Protein 2FZ4 (pdb70)

Nearest PDB structures (foldseek):
  2fz4-assembly1_A  TM=1.005E+00  e=3.114E-47  Archaeoglobus fulgidus DSM 4304
  2fwr-assembly2_B  TM=9.735E-01  e=5.181E-38  Archaeoglobus fulgidus
  2fwr-assembly1_A  TM=9.650E-01  e=1.600E-37  Archaeoglobus fulgidus
  2fwr-assembly4_D  TM=9.557E-01  e=4.709E-36  Archaeoglobus fulgidus
  2fwr-assembly3_C  TM=9.652E-01  e=6.536E-35  Archaeoglobus fulgidus

GO terms:
  GO:0016887 ATP hydrolysis activity (F, EXP)
  GO:0043138 3'-5' DNA helicase activity (F, EXP)

Secondary structure (DSSP, 8-state):
-EEEEEETTEEEEES-S--TT-EEETTTTEEEEEGGGHHHHHHHHHHTT--EEEES--PPP-PPP-------HHHHHHHHHHTTTSEEEEEESSSTTHHHHHHHHHHHS-S-EEEEESSHHHHHHHHHHHGGG-GGGEEEESSS-B---SEEEEEHHHHHHTHHHHTTT-SEEEEE-SS---TTTHHHHHHT---SEEEEEEES--

CATH classification: 3.40.1170.30 (+1 more: 3.40.50.300)

Sequence (206 aa):
IAEIYYERGTIVVKGDAHVPHAKFDSRSGTYRALAFRYRDIIEYFESNGIEFVDNAADPIPTPYFDAEISLRDYQEKALERWLVDKRGCIVLPTGSGKTHVAMAAINELSTPTLIVVPTLALAEQWKERLGIFGEEYVGEFSGRIKELKPLTVSTYDSAYVNAEKLGNRFMLLIFDEVHHLPAESYVQIAQMSIAPFRLGLTATFE

Foldseek 3Di:
DWEWADFPQKIWIDDDPPFPQWDQDPVVRTTMHGQQCLVVRVCVCVVVVHDYYYNHADAADFDQADFDLDADVVLVVVLVVCVVQLADEDEAAAQVSQLRSVLVNCNVPRTQEEEEAADVVVQVVSLVSNCRRPNVQEEEPEPVDHDGGSHYYYYLVRLLVVLRVQQRHTQAYEYEQEVHDDCCSVVNSSRSHNRSGYYYTYHPYD

Organism: Archaeoglobus fulgidus (strain ATCC 49558 / DSM 4304 / JCM 9628 / NBRC 100126 / VC-16) (NCBI:txid224325)

Radius of gyration: 17.25 Å; Cα contacts (8 Å, |Δi|>4): 419; chains: 1; bounding box: 33×46×43 Å

Solvent-accessible surface area: 10054 Å² total; per-residue (Å²): 158,7,47,0,66,30,56,196,0,21,0,0,1,89,51,30,41,150,7,49,109,16,151,110,24,101,178,49,45,15,52,33,5,70,0,46,56,12,41,60,0,25,86,41,0,113,87,85,66,49,128,53,67,56,78,0,22,72,63,10,117,34,38,183,10,122,39,132,71,68,31,139,110,77,5,46,122,10,8,107,166,15,43,105,87,58,76,33,77,10,99,4,57,34,14,76,3,14,19,56,0,0,23,2,0,0,13,100,31,32,22,8,0,5,0,0,0,17,80,60,66,41,1,76,109,10,50,152,88,0,35,77,22,20,149,121,66,12,0,1,1,4,72,126,80,102,51,54,59,11,0,0,0,0,13,9,113,7,0,121,101,22,17,100,91,6,4,22,56,2,40,0,0,0,5,2,6,37,151,113,39,73,70,120,28,78,54,60,8,13,56,55,8,0,0,9,38,26,0,6,0,18,17,88,152,170

InterPro domains:
  IPR001650 Helicase, C-terminal domain-like [PF00271] (316-417)
  IPR001650 Helicase, C-terminal domain-like [PS51194] (316-452)
  IPR001650 Helicase, C-terminal domain-like [SM00490] (340-419)
  IPR006935 Helicase/UvrB, N-terminal [PF04851] (72-210)
  IPR014001 Helicase superfamily 1/2, ATP-binding domain [PS51192] (82-226)
  IPR014001 Helicase superfamily 1/2, ATP-binding domain [SM00487] (70-233)
  IPR027417 P-loop containing nucleoside triphosphate hydrolase [G3DSA:3.40.50.300] (61-237)
  IPR027417 P-loop containing nucleoside triphosphate hydrolase [G3DSA:3.40.50.300] (238-436)
  IPR027417 P-loop containing nucleoside triphosphate hydrolase [SSF52540] (90-421)
  IPR032438 ERCC3/RAD25/XPB helicase, C-terminal domain [cd18789] (295-431)
  IPR040699 DNA 3'-5' translocase XPB, damage recognition domain [PF18458] (8-59)
  IPR050615 ATP-dependent DNA Helicase [PTHR11274] (71-446)

Structure (mmCIF, N/CA/C/O backbone):
data_2FZ4
#
_entry.id   2FZ4
#
_cell.length_a   117.6
_cell.length_b   117.6
_cell.length_c   117.6
_cell.angle_alpha   90
_cell.angle_beta   90
_cell.angle_gamma   90
#
_symmetry.space_group_name_H-M   'I 2 3'
#
loop_
_entity.id
_entity.type
_entity.pdbx_description
1 polymer 'DNA repair protein RAD25'
2 water water
#
loop_
_atom_site.group_PDB
_atom_site.id
_atom_site.type_symbol
_atom_site.label_atom_id
_atom_site.label_alt_id
_atom_site.label_comp_id
_atom_site.label_asym_id
_atom_site.label_entity_id
_atom_site.label_seq_id
_atom_site.pdbx_PDB_ins_code
_atom_site.Cartn_x
_atom_site.Cartn_y
_atom_site.Cartn_z
_atom_site.occupancy
_atom_site.B_iso_or_equiv
_atom_site.auth_seq_id
_atom_site.auth_comp_id
_atom_site.auth_asym_id
_atom_site.auth_atom_id
_atom_site.pdbx_PDB_model_num
ATOM 1 N N . ILE A 1 24 ? 95.083 110.807 11.510 1.00 89.59 24 ILE A N 1
ATOM 2 C CA . ILE A 1 24 ? 95.573 109.779 10.537 1.00 89.23 24 ILE A CA 1
ATOM 3 C C . ILE A 1 24 ? 94.569 108.621 10.351 1.00 88.88 24 ILE A C 1
ATOM 4 O O . ILE A 1 24 ? 93.952 108.149 11.317 1.00 89.11 24 ILE A O 1
ATOM 9 N N . ALA A 1 25 ? 94.418 108.173 9.102 1.00 87.42 25 ALA A N 1
ATOM 10 C CA . ALA A 1 25 ? 93.493 107.093 8.746 1.00 85.74 25 ALA A CA 1
ATOM 11 C C . ALA A 1 25 ? 93.966 105.692 9.152 1.00 84.22 25 ALA A C 1
ATOM 12 O O . ALA A 1 25 ? 95.095 105.304 8.866 1.00 83.88 25 ALA A O 1
ATOM 14 N N . GLU A 1 26 ? 93.098 104.932 9.816 1.00 82.41 26 GLU A N 1
ATOM 15 C CA . GLU A 1 26 ? 93.451 103.568 10.230 1.00 80.25 26 GLU A CA 1
ATOM 16 C C . GLU A 1 26 ? 92.253 102.617 10.192 1.00 76.06 26 GLU A C 1
ATOM 17 O O . GLU A 1 26 ? 91.116 103.010 10.450 1.00 75.50 26 GLU A O 1
ATOM 23 N N . ILE A 1 27 ? 92.510 101.358 9.880 1.00 71.10 27 ILE A N 1
ATOM 24 C CA . ILE A 1 27 ? 91.436 100.390 9.855 1.00 67.75 27 ILE A CA 1
ATOM 25 C C . ILE A 1 27 ? 91.892 99.142 10.579 1.00 65.72 27 ILE A C 1
ATOM 26 O O . ILE A 1 27 ? 93.082 98.871 10.672 1.00 65.09 27 ILE A O 1
ATOM 31 N N . TYR A 1 28 ? 90.948 98.410 11.140 1.00 62.97 28 TYR A N 1
ATOM 32 C CA . TYR A 1 28 ? 91.291 97.159 11.764 1.00 62.56 28 TYR A CA 1
ATOM 33 C C . TYR A 1 28 ? 90.100 96.216 11.655 1.00 59.74 28 TYR A C 1
ATOM 34 O O . TYR A 1 28 ? 89.009 96.628 11.285 1.00 56.77 28 TYR A O 1
ATOM 43 N N . TYR A 1 29 ? 90.326 94.945 11.954 1.00 59.33 29 TYR A N 1
ATOM 44 C CA . TYR A 1 29 ? 89.302 93.916 11.814 1.00 59.97 29 TYR A CA 1
ATOM 45 C C . TYR A 1 29 ? 88.739 93.317 13.101 1.00 61.07 29 TYR A C 1
ATOM 46 O O . TYR A 1 29 ? 89.437 93.218 14.109 1.00 60.32 29 TYR A O 1
ATOM 55 N N . GLU A 1 30 ? 87.471 92.916 13.049 1.00 61.42 30 GLU A N 1
ATOM 56 C CA . GLU A 1 30 ? 86.826 92.279 14.182 1.00 64.48 30 GLU A CA 1
ATOM 57 C C . GLU A 1 30 ? 85.418 91.778 13.887 1.00 66.24 30 GLU A C 1
ATOM 58 O O . GLU A 1 30 ? 84.630 92.452 13.233 1.00 66.02 30 GLU A O 1
ATOM 64 N N . ARG A 1 31 ? 85.113 90.582 14.375 1.00 68.11 31 ARG A N 1
ATOM 65 C CA . ARG A 1 31 ? 83.799 89.992 14.198 1.00 69.86 31 ARG A CA 1
ATOM 66 C C . ARG A 1 31 ? 83.390 90.029 12.736 1.00 68.48 31 ARG A C 1
ATOM 67 O O . ARG A 1 31 ? 82.212 90.167 12.410 1.00 68.58 31 ARG A O 1
ATOM 75 N N . GLY A 1 32 ? 84.370 89.908 11.852 1.00 66.47 32 GLY A N 1
ATOM 76 C CA . GLY A 1 32 ? 84.064 89.914 10.435 1.00 63.14 32 GLY A CA 1
ATOM 77 C C . GLY A 1 32 ? 83.718 91.284 9.890 1.00 61.73 32 GLY A C 1
ATOM 78 O O . GLY A 1 32 ? 83.068 91.398 8.852 1.00 61.29 32 GLY A O 1
ATOM 79 N N . THR A 1 33 ? 84.140 92.335 10.582 1.00 59.72 33 THR A N 1
ATOM 80 C CA . THR A 1 33 ? 83.862 93.685 10.11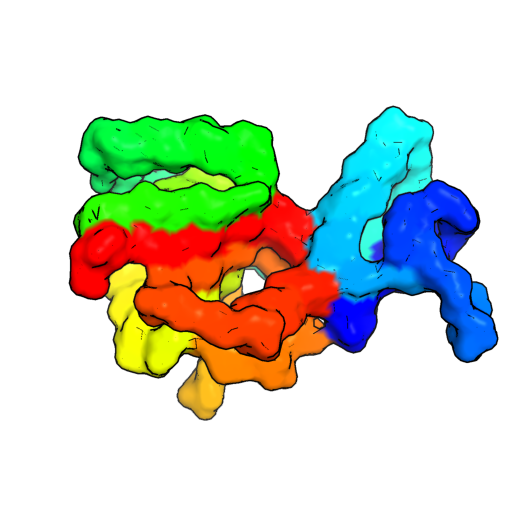2 1.00 57.51 33 THR A CA 1
ATOM 81 C C . THR A 1 33 ? 85.119 94.525 10.201 1.00 55.45 33 THR A C 1
ATOM 82 O O . THR A 1 33 ? 86.028 94.227 10.968 1.00 56.53 33 THR A O 1
ATOM 86 N N . ILE A 1 34 ? 85.153 95.574 9.394 1.00 56.53 34 ILE A N 1
ATOM 87 C CA . ILE A 1 34 ? 86.274 96.501 9.342 1.00 57.32 34 ILE A CA 1
ATOM 88 C C . ILE A 1 34 ? 85.896 97.763 10.092 1.00 57.61 34 ILE A C 1
ATOM 89 O O . ILE A 1 34 ? 84.844 98.341 9.843 1.00 58.54 34 ILE A O 1
ATOM 94 N N . VAL A 1 35 ? 86.734 98.193 11.022 1.00 59.59 35 VAL A N 1
ATOM 95 C CA . VAL A 1 35 ? 86.440 99.435 11.726 1.00 60.26 35 VAL A CA 1
ATOM 96 C C . VAL A 1 35 ? 87.351 100.496 11.137 1.00 62.02 35 VAL A C 1
ATOM 97 O O . VAL A 1 35 ? 88.561 100.288 10.993 1.00 62.36 35 VAL A O 1
ATOM 101 N N . VAL A 1 36 ? 86.763 101.623 10.767 1.00 64.33 36 VAL A N 1
ATOM 102 C CA . VAL A 1 36 ? 87.540 102.700 10.199 1.00 69.16 36 VAL A CA 1
ATOM 103 C C . VAL A 1 36 ? 87.505 103.951 11.082 1.00 72.29 36 VAL A C 1
ATOM 104 O O . VAL A 1 36 ? 86.442 104.448 11.474 1.00 72.99 36 VAL A O 1
ATOM 108 N N . LYS A 1 37 ? 88.704 104.409 11.434 1.00 76.46 37 LYS A N 1
ATOM 109 C CA . LYS A 1 37 ? 88.911 105.598 12.255 1.00 79.77 37 LYS A CA 1
ATOM 110 C C . LYS A 1 37 ? 89.611 106.630 11.371 1.00 81.62 37 LYS A C 1
ATOM 111 O O . LYS A 1 37 ? 90.533 106.292 10.626 1.00 82.18 37 LYS A O 1
ATOM 117 N N . GLY A 1 38 ? 89.179 107.885 11.459 1.00 83.82 38 GLY A N 1
ATOM 118 C CA . GLY A 1 38 ? 89.754 108.923 10.621 1.00 85.18 38 GLY A CA 1
ATOM 119 C C . GLY A 1 38 ? 88.723 109.210 9.547 1.00 87.00 38 GLY A C 1
ATOM 120 O O . GLY A 1 38 ? 87.551 109.429 9.879 1.00 88.90 38 GLY A O 1
ATOM 121 N N . ASP A 1 39 ? 89.132 109.188 8.276 1.00 87.75 39 ASP A N 1
ATOM 122 C CA . ASP A 1 39 ? 88.217 109.448 7.154 1.00 88.09 39 ASP A CA 1
ATOM 123 C C . ASP A 1 39 ? 86.776 109.080 7.506 1.00 88.27 39 ASP A C 1
ATOM 124 O O . ASP A 1 39 ? 86.479 107.931 7.848 1.00 88.43 39 ASP A O 1
ATOM 129 N N . ALA A 1 40 ? 85.885 110.064 7.432 1.00 87.61 40 ALA A N 1
ATOM 130 C CA . ALA A 1 40 ? 84.484 109.839 7.754 1.00 87.18 40 ALA A CA 1
ATOM 131 C C . ALA A 1 40 ? 83.620 109.684 6.501 1.00 86.48 40 ALA A C 1
ATOM 132 O O . ALA A 1 40 ? 82.392 109.647 6.586 1.00 86.14 40 ALA A O 1
ATOM 134 N N . HIS A 1 41 ? 84.263 109.591 5.341 1.00 85.81 41 HIS A N 1
ATOM 135 C CA . HIS A 1 41 ? 83.543 109.430 4.081 1.00 85.50 41 HIS A CA 1
ATOM 136 C C . HIS A 1 41 ? 84.029 108.231 3.304 1.00 83.31 41 HIS A C 1
ATOM 137 O O . HIS A 1 41 ? 84.143 108.278 2.078 1.00 82.42 41 HIS A O 1
ATOM 144 N N . VAL A 1 42 ? 84.320 107.158 4.026 1.00 81.31 42 VAL A N 1
ATOM 145 C CA . VAL A 1 42 ? 84.790 105.937 3.406 1.00 79.12 42 VAL A CA 1
ATOM 146 C C . VAL A 1 42 ? 83.563 105.163 2.913 1.00 76.93 42 VAL A C 1
ATOM 147 O O . VAL A 1 42 ? 82.574 105.022 3.633 1.00 76.21 42 VAL A O 1
ATOM 151 N N . PRO A 1 43 ? 83.610 104.680 1.659 1.00 75.39 43 PRO A N 1
ATOM 152 C CA . PRO A 1 43 ? 82.581 103.917 0.937 1.00 73.92 43 PRO A CA 1
ATOM 153 C C . PRO A 1 43 ? 82.121 102.644 1.602 1.00 72.28 43 PRO A C 1
ATOM 154 O O . PRO A 1 43 ? 82.936 101.841 2.024 1.00 72.75 43 PRO A O 1
ATOM 158 N N . HIS A 1 44 ? 80.808 102.461 1.670 1.00 71.58 44 HIS A N 1
ATOM 159 C CA . HIS A 1 44 ? 80.200 101.266 2.256 1.00 71.59 44 HIS A CA 1
ATOM 160 C C . HIS A 1 44 ? 80.443 101.126 3.747 1.00 70.32 44 HIS A C 1
ATOM 161 O O . HIS A 1 44 ? 80.154 100.087 4.339 1.00 69.75 44 HIS A O 1
ATOM 168 N N . ALA A 1 45 ? 80.994 102.172 4.345 1.00 70.24 45 ALA A N 1
ATOM 169 C CA . ALA A 1 45 ? 81.265 102.182 5.773 1.00 68.50 45 ALA A CA 1
ATOM 170 C C . ALA A 1 45 ? 80.168 103.034 6.358 1.00 66.87 45 ALA A C 1
ATOM 171 O O . ALA A 1 45 ? 79.965 104.160 5.909 1.00 67.70 45 ALA A O 1
ATOM 173 N N . LYS A 1 46 ? 79.456 102.494 7.342 1.00 65.32 46 LYS A N 1
ATOM 174 C CA . LYS A 1 46 ? 78.363 103.215 7.985 1.00 65.13 46 LYS A CA 1
ATOM 175 C C . LYS A 1 46 ? 78.699 103.559 9.429 1.00 63.15 46 LYS A C 1
ATOM 176 O O . LYS A 1 46 ? 79.487 102.873 10.066 1.00 65.26 46 LYS A O 1
ATOM 182 N N . PHE A 1 47 ? 78.097 104.618 9.951 1.00 60.77 47 PHE A N 1
ATOM 183 C CA . PHE A 1 47 ? 78.382 105.004 11.319 1.00 58.38 47 PHE A CA 1
ATOM 184 C C . PHE A 1 47 ? 77.659 104.111 12.311 1.00 58.51 47 PHE A C 1
ATOM 185 O O . PHE A 1 47 ? 76.462 103.877 12.201 1.00 57.49 47 PHE A O 1
ATOM 193 N N . ASP A 1 48 ? 78.420 103.614 13.280 1.00 59.37 48 ASP A N 1
ATOM 194 C CA . ASP A 1 48 ? 77.914 102.742 14.324 1.00 60.04 48 ASP A CA 1
ATOM 195 C C . ASP A 1 48 ? 77.870 103.516 15.629 1.00 60.92 48 ASP A C 1
ATOM 196 O O . ASP A 1 48 ? 78.906 103.740 16.269 1.00 58.93 48 ASP A O 1
ATOM 201 N N . SER A 1 49 ? 76.663 103.911 16.023 1.00 62.77 49 SER A N 1
ATOM 202 C CA . SER A 1 49 ? 76.452 104.676 17.245 1.00 63.26 49 SER A CA 1
ATOM 203 C C . SER A 1 49 ? 76.824 103.935 18.521 1.00 62.98 49 SER A C 1
ATOM 204 O O . SER A 1 49 ? 77.075 104.558 19.543 1.00 65.06 49 SER A O 1
ATOM 207 N N . ARG A 1 50 ? 76.853 102.614 18.487 1.00 62.08 50 ARG A N 1
ATOM 208 C CA . ARG A 1 50 ? 77.220 101.890 19.692 1.00 63.54 50 ARG A CA 1
ATOM 209 C C . ARG A 1 50 ? 78.695 102.082 20.009 1.00 61.35 50 ARG A C 1
ATOM 210 O O . ARG A 1 50 ? 79.082 102.252 21.167 1.00 63.85 50 ARG A O 1
ATOM 218 N N . SER A 1 51 ? 79.520 102.048 18.975 1.00 58.12 51 SER A N 1
ATOM 219 C CA . SER A 1 51 ? 80.948 102.202 19.153 1.00 55.84 51 SER A CA 1
ATOM 220 C C . SER A 1 51 ? 81.420 103.629 18.866 1.00 54.36 51 SER A C 1
ATOM 221 O O . SER A 1 51 ? 82.488 104.046 19.322 1.00 53.97 51 SER A O 1
ATOM 224 N N . GLY A 1 52 ? 80.624 104.383 18.117 1.00 51.63 52 GLY A N 1
ATOM 225 C CA . GLY A 1 52 ? 81.024 105.734 17.793 1.00 47.57 52 GLY A CA 1
ATOM 226 C C . GLY A 1 52 ? 82.068 105.664 16.704 1.00 48.51 52 GLY A C 1
ATOM 227 O O . GLY A 1 52 ? 83.018 106.448 16.694 1.00 47.61 52 GLY A O 1
ATOM 228 N N . THR A 1 53 ? 81.884 104.722 15.778 1.00 48.37 53 THR A N 1
ATOM 229 C CA . THR A 1 53 ? 82.826 104.507 14.678 1.00 49.34 53 THR A CA 1
ATOM 230 C C . THR A 1 53 ? 82.134 104.087 13.397 1.00 50.14 53 THR A C 1
ATOM 231 O O . THR A 1 53 ? 80.987 103.671 13.413 1.00 49.66 53 THR A O 1
ATOM 235 N N . TYR A 1 54 ? 82.849 104.211 12.283 1.00 53.56 54 TYR A N 1
ATOM 236 C CA . TYR A 1 54 ? 82.323 103.763 11.007 1.00 56.45 54 TYR A CA 1
ATOM 237 C C . TYR A 1 54 ? 82.675 102.285 10.942 1.00 55.36 54 TYR A C 1
ATOM 238 O O . TYR A 1 54 ? 83.693 101.855 11.480 1.00 54.52 54 TYR A O 1
ATOM 247 N N . ARG A 1 55 ? 81.847 101.511 10.264 1.00 54.83 55 ARG A N 1
ATOM 248 C CA . ARG A 1 55 ? 82.073 100.088 10.195 1.00 55.81 55 ARG A CA 1
ATOM 249 C C . ARG A 1 55 ? 81.582 99.542 8.864 1.00 55.77 55 ARG A C 1
ATOM 250 O O . ARG A 1 55 ? 80.622 100.054 8.309 1.00 58.46 55 ARG A O 1
ATOM 258 N N . ALA A 1 56 ? 82.250 98.515 8.349 1.00 54.16 56 ALA A N 1
ATOM 259 C CA . ALA A 1 56 ? 81.862 97.880 7.090 1.00 51.68 56 ALA A CA 1
ATOM 260 C C . ALA A 1 56 ? 82.106 96.372 7.152 1.00 51.94 56 ALA A C 1
ATOM 261 O O . ALA A 1 56 ? 82.945 95.903 7.925 1.00 51.35 56 ALA A O 1
ATOM 263 N N . LEU A 1 57 ? 81.367 95.610 6.351 1.00 51.60 57 LEU A N 1
ATOM 264 C CA . LEU A 1 57 ? 81.561 94.168 6.322 1.00 51.20 57 LEU A CA 1
ATOM 265 C C . LEU A 1 57 ? 82.994 93.972 5.859 1.00 50.61 57 LEU A C 1
ATOM 266 O O . LEU A 1 57 ? 83.517 94.769 5.079 1.00 49.20 57 LEU A O 1
ATOM 271 N N . ALA A 1 58 ? 83.634 92.916 6.333 1.00 50.93 58 ALA A N 1
ATOM 272 C CA . ALA A 1 58 ? 85.022 92.667 5.973 1.00 50.34 58 ALA A CA 1
ATOM 273 C C . ALA A 1 58 ? 85.348 92.596 4.470 1.00 51.69 58 ALA A C 1
ATOM 274 O O . ALA A 1 58 ? 86.411 93.046 4.056 1.00 51.76 58 ALA A O 1
ATOM 276 N N . PHE A 1 59 ? 84.456 92.063 3.643 1.00 52.41 59 PHE A N 1
ATOM 277 C CA . PHE A 1 59 ? 84.773 91.950 2.216 1.00 54.55 59 PHE A CA 1
ATOM 278 C C . PHE A 1 59 ? 84.955 93.291 1.506 1.00 54.24 59 PHE A C 1
ATOM 279 O O . PHE A 1 59 ? 85.491 93.365 0.400 1.00 54.57 59 PHE A O 1
ATOM 287 N N . ARG A 1 60 ? 84.522 94.354 2.162 1.00 55.42 60 ARG A N 1
ATOM 288 C CA . ARG A 1 60 ? 84.634 95.695 1.617 1.00 54.75 60 ARG A CA 1
ATOM 289 C C . ARG A 1 60 ? 86.075 96.190 1.750 1.00 54.96 60 ARG A C 1
ATOM 290 O O . ARG A 1 60 ? 86.447 97.249 1.249 1.00 55.88 60 ARG A O 1
ATOM 298 N N . TYR A 1 61 ? 86.888 95.393 2.423 1.00 53.55 61 TYR A N 1
ATOM 299 C CA . TYR A 1 61 ? 88.276 95.720 2.647 1.00 53.98 61 TYR A CA 1
ATOM 300 C C . TYR A 1 61 ? 88.971 96.227 1.406 1.00 55.96 61 TYR A C 1
ATOM 301 O O . TYR A 1 61 ? 89.574 97.295 1.425 1.00 58.72 61 TYR A O 1
ATOM 310 N N . ARG A 1 62 ? 88.893 95.461 0.328 1.00 57.70 62 ARG A N 1
ATOM 311 C CA . ARG A 1 62 ? 89.550 95.845 -0.908 1.00 59.40 62 ARG A CA 1
ATOM 312 C C . ARG A 1 62 ? 89.105 97.215 -1.407 1.00 59.75 62 ARG A C 1
ATOM 313 O O . ARG A 1 62 ? 89.929 98.020 -1.814 1.00 59.45 62 ARG A O 1
ATOM 321 N N . ASP A 1 63 ? 87.809 97.491 -1.363 1.00 61.74 63 ASP A N 1
ATOM 322 C CA . ASP A 1 63 ? 87.308 98.785 -1.820 1.00 63.76 63 ASP A CA 1
ATOM 323 C C . ASP A 1 63 ? 87.828 99.931 -0.984 1.00 64.80 63 ASP A C 1
ATOM 324 O O . ASP A 1 63 ? 88.141 101.000 -1.507 1.00 64.64 63 ASP A O 1
ATOM 329 N N . ILE A 1 64 ? 87.896 99.710 0.323 1.00 65.28 64 ILE A N 1
ATOM 330 C CA . ILE A 1 64 ? 88.364 100.738 1.235 1.00 65.25 64 ILE A CA 1
ATOM 331 C C . ILE A 1 64 ? 89.828 101.034 0.988 1.00 65.75 64 ILE A C 1
ATOM 332 O O . ILE A 1 64 ? 90.260 102.173 1.065 1.00 65.93 64 ILE A O 1
ATOM 337 N N . ILE A 1 65 ? 90.593 99.998 0.690 1.00 67.67 65 ILE A N 1
ATOM 338 C CA . ILE A 1 65 ? 92.005 100.176 0.421 1.00 71.16 65 ILE A CA 1
ATOM 339 C C . ILE A 1 65 ? 92.180 100.994 -0.856 1.00 73.68 65 ILE A C 1
ATOM 340 O O . ILE A 1 65 ? 92.837 102.032 -0.848 1.00 75.13 65 ILE A O 1
ATOM 345 N N . GLU A 1 66 ? 91.585 100.520 -1.950 1.00 75.17 66 GLU A N 1
ATOM 346 C CA . GLU A 1 66 ? 91.679 101.194 -3.240 1.00 76.68 66 GLU A CA 1
ATOM 347 C C . GLU A 1 66 ? 91.150 102.613 -3.135 1.00 77.27 66 GLU A C 1
ATOM 348 O O . GLU A 1 66 ? 91.466 103.459 -3.964 1.00 78.09 66 GLU A O 1
ATOM 354 N N . TYR A 1 67 ? 90.345 102.872 -2.111 1.00 78.82 67 TYR A N 1
ATOM 355 C CA . TYR A 1 67 ? 89.799 104.204 -1.897 1.00 80.31 67 TYR A CA 1
ATOM 356 C C . TYR A 1 67 ? 90.851 105.082 -1.245 1.00 81.61 67 TYR A C 1
ATOM 357 O O . TYR A 1 67 ? 91.023 106.235 -1.614 1.00 82.62 67 TYR A O 1
ATOM 366 N N . PHE A 1 68 ? 91.557 104.540 -0.264 1.00 83.61 68 PHE A N 1
ATOM 367 C CA . PHE A 1 68 ? 92.588 105.316 0.400 1.00 85.89 68 PHE A CA 1
ATOM 368 C C . PHE A 1 68 ? 93.702 105.622 -0.582 1.00 87.82 68 PHE A C 1
ATOM 369 O O . PHE A 1 68 ? 93.987 106.780 -0.868 1.00 88.43 68 PHE A O 1
ATOM 377 N N . GLU A 1 69 ? 94.322 104.568 -1.096 1.00 89.44 69 GLU A N 1
ATOM 378 C CA . GLU A 1 69 ? 95.412 104.693 -2.050 1.00 90.86 69 GLU A CA 1
ATOM 379 C C . GLU A 1 69 ? 95.079 105.603 -3.224 1.00 92.09 69 GLU A C 1
ATOM 380 O O . GLU A 1 69 ? 95.861 106.493 -3.561 1.00 93.32 69 GLU A O 1
ATOM 386 N N . SER A 1 70 ? 93.926 105.374 -3.851 1.00 92.66 70 SER A N 1
ATOM 387 C CA . SER A 1 70 ? 93.516 106.173 -5.005 1.00 93.04 70 SER A CA 1
ATOM 388 C C . SER A 1 70 ? 93.487 107.665 -4.698 1.00 93.15 70 SER A C 1
ATOM 389 O O . SER A 1 70 ? 93.903 108.476 -5.525 1.00 94.28 70 SER A O 1
ATOM 392 N N . ASN A 1 71 ? 92.995 108.032 -3.517 1.00 92.85 71 ASN A N 1
ATOM 393 C CA . ASN A 1 71 ? 92.928 109.441 -3.135 1.00 92.74 71 ASN A CA 1
ATOM 394 C C . ASN A 1 71 ? 94.172 109.899 -2.379 1.00 92.75 71 ASN A C 1
ATOM 395 O O . ASN A 1 71 ? 94.142 110.908 -1.674 1.00 93.32 71 ASN A O 1
ATOM 400 N N . GLY A 1 72 ? 95.260 109.151 -2.527 1.00 92.68 72 GLY A N 1
ATOM 401 C CA . GLY A 1 72 ? 96.501 109.501 -1.860 1.00 93.11 72 GLY A CA 1
ATOM 402 C C . GLY A 1 72 ? 96.351 109.733 -0.372 1.00 93.76 72 GLY A C 1
ATOM 403 O O . GLY A 1 72 ? 97.105 110.507 0.226 1.00 94.18 72 GLY A O 1
ATOM 404 N N . ILE A 1 73 ? 95.375 109.060 0.232 1.00 94.39 73 ILE A N 1
ATOM 405 C CA . ILE A 1 73 ? 95.124 109.188 1.663 1.00 93.67 73 ILE A CA 1
ATOM 406 C C . ILE A 1 73 ? 96.061 108.284 2.461 1.00 93.29 73 ILE A C 1
ATOM 407 O O . ILE A 1 73 ? 96.285 107.124 2.102 1.00 92.90 73 ILE A O 1
ATOM 412 N N . GLU A 1 74 ? 96.616 108.839 3.536 1.00 93.17 74 GLU A N 1
ATOM 413 C CA . GLU A 1 74 ? 97.524 108.110 4.413 1.00 92.03 74 GLU A CA 1
ATOM 414 C C . GLU A 1 74 ? 96.694 107.268 5.358 1.00 89.55 74 GLU A C 1
ATOM 415 O O . GLU A 1 74 ? 95.682 107.735 5.887 1.00 89.10 74 GLU A O 1
ATOM 421 N N . PHE A 1 75 ? 97.119 106.027 5.576 1.00 86.41 75 PHE A N 1
ATOM 422 C CA . PHE A 1 75 ? 96.381 105.155 6.476 1.00 83.29 75 PHE A CA 1
ATOM 423 C C . PHE A 1 75 ? 97.188 103.983 7.039 1.00 80.61 75 PHE A C 1
ATOM 424 O O . PHE A 1 75 ? 98.209 103.576 6.481 1.00 79.13 75 PHE A O 1
ATOM 432 N N . VAL A 1 76 ? 96.710 103.465 8.167 1.00 78.35 76 VAL A N 1
ATOM 433 C CA . VAL A 1 76 ? 97.319 102.329 8.851 1.00 76.66 76 VAL A CA 1
ATOM 434 C C . VAL A 1 76 ? 96.421 101.105 8.712 1.00 74.05 76 VAL A C 1
ATOM 435 O O . VAL A 1 76 ? 95.230 101.155 9.020 1.00 73.55 76 VAL A O 1
ATOM 439 N N . ASP A 1 77 ? 97.001 99.999 8.272 1.00 71.19 77 ASP A N 1
ATOM 440 C CA . ASP A 1 77 ? 96.226 98.783 8.094 1.00 68.19 77 ASP A CA 1
ATOM 441 C C . ASP A 1 77 ? 96.389 97.812 9.263 1.00 66.68 77 ASP A C 1
ATOM 442 O O . ASP A 1 77 ? 97.323 97.012 9.290 1.00 66.27 77 ASP A O 1
ATOM 447 N N . ASN A 1 78 ? 95.487 97.888 10.232 1.00 65.10 78 ASN A N 1
ATOM 448 C CA . ASN A 1 78 ? 95.524 96.968 11.365 1.00 64.94 78 ASN A CA 1
ATOM 449 C C . ASN A 1 78 ? 94.473 95.883 11.118 1.00 63.77 78 ASN A C 1
ATOM 450 O O . ASN A 1 78 ? 94.150 95.089 12.010 1.00 64.29 78 ASN A O 1
ATOM 455 N N . ALA A 1 79 ? 93.935 95.871 9.902 1.00 60.77 79 ALA A N 1
ATOM 456 C CA . ALA A 1 79 ? 92.919 94.909 9.516 1.00 58.73 79 ALA A CA 1
ATOM 457 C C . ALA A 1 79 ? 93.535 93.602 9.014 1.00 57.31 79 ALA A C 1
ATOM 458 O O . ALA A 1 79 ? 93.315 92.544 9.597 1.00 58.66 79 ALA A O 1
ATOM 460 N N . ALA A 1 80 ? 94.310 93.679 7.940 1.00 56.35 80 ALA A N 1
ATOM 461 C CA . ALA A 1 80 ? 94.925 92.488 7.360 1.00 54.97 80 ALA A CA 1
ATOM 462 C C . ALA A 1 80 ? 96.046 91.933 8.217 1.00 54.31 80 ALA A C 1
ATOM 463 O O . ALA A 1 80 ? 96.926 92.667 8.663 1.00 55.77 80 ALA A O 1
ATOM 465 N N . ASP A 1 81 ? 95.999 90.624 8.440 1.00 53.89 81 ASP A N 1
ATOM 466 C CA . ASP A 1 81 ? 96.991 89.926 9.245 1.00 51.35 81 ASP A CA 1
ATOM 467 C C . ASP A 1 81 ? 97.360 88.654 8.482 1.00 49.39 81 ASP A C 1
ATOM 468 O O . ASP A 1 81 ? 97.117 87.538 8.932 1.00 47.09 81 ASP A O 1
ATOM 473 N N . PRO A 1 82 ? 97.969 88.832 7.300 1.00 49.85 82 PRO A N 1
ATOM 474 C CA . PRO A 1 82 ? 98.426 87.816 6.351 1.00 50.86 82 PRO A CA 1
ATOM 475 C C . PRO A 1 82 ? 99.384 86.790 6.911 1.00 50.69 82 PRO A C 1
ATOM 476 O O . PRO A 1 82 ? 100.343 87.129 7.587 1.00 52.37 82 PRO A O 1
ATOM 480 N N . ILE A 1 83 ? 99.107 85.528 6.628 1.00 49.83 83 ILE A N 1
ATOM 481 C CA . ILE A 1 83 ? 99.973 84.458 7.057 1.00 50.31 83 ILE A CA 1
ATOM 482 C C . ILE A 1 83 ? 101.185 84.520 6.129 1.00 53.94 83 ILE A C 1
ATOM 483 O O . ILE A 1 83 ? 101.038 84.588 4.894 1.00 52.47 83 ILE A O 1
ATOM 488 N N . PRO A 1 84 ? 102.401 84.527 6.709 1.00 56.10 84 PRO A N 1
ATOM 489 C CA . PRO A 1 84 ? 103.633 84.584 5.911 1.00 58.64 84 PRO A CA 1
ATOM 490 C C . PRO A 1 84 ? 103.677 83.486 4.853 1.00 60.29 84 PRO A C 1
ATOM 491 O O . PRO A 1 84 ? 103.715 82.290 5.168 1.00 58.85 84 PRO A O 1
ATOM 495 N N . THR A 1 85 ? 103.685 83.921 3.597 1.00 63.51 85 THR A N 1
ATOM 496 C CA . THR A 1 85 ? 103.688 83.013 2.458 1.00 65.87 85 THR A CA 1
ATOM 497 C C . THR A 1 85 ? 104.889 83.215 1.534 1.00 67.09 85 THR A C 1
ATOM 498 O O . THR A 1 85 ? 105.230 84.346 1.170 1.00 66.80 85 THR A O 1
ATOM 502 N N . PRO A 1 86 ? 105.534 82.106 1.132 1.00 67.43 86 PRO A N 1
ATOM 503 C CA . PRO A 1 86 ? 106.702 82.108 0.251 1.00 69.16 86 PRO A CA 1
ATOM 504 C C . PRO A 1 86 ? 106.382 82.413 -1.205 1.00 70.86 86 PRO A C 1
ATOM 505 O O . PRO A 1 86 ? 105.221 82.528 -1.591 1.00 70.24 86 PRO A O 1
ATOM 509 N N . TYR A 1 87 ? 107.429 82.563 -2.007 1.00 72.82 87 TYR A N 1
ATOM 510 C CA . TYR A 1 87 ? 107.263 82.816 -3.424 1.00 75.04 87 TYR A CA 1
ATOM 511 C C . TYR A 1 87 ? 107.072 81.442 -4.067 1.00 74.66 87 TYR A C 1
ATOM 512 O O . TYR A 1 87 ? 107.918 80.559 -3.926 1.00 74.27 87 TYR A O 1
ATOM 521 N N . PHE A 1 88 ? 105.941 81.253 -4.741 1.00 75.16 88 PHE A N 1
ATOM 522 C CA . PHE A 1 88 ? 105.656 79.983 -5.398 1.00 75.97 88 PHE A CA 1
ATOM 523 C C . PHE A 1 88 ? 106.056 80.039 -6.866 1.00 78.10 88 PHE A C 1
ATOM 524 O O . PHE A 1 88 ? 105.748 81.004 -7.584 1.00 75.63 88 PHE A O 1
ATOM 532 N N . ASP A 1 89 ? 106.743 78.987 -7.301 1.00 81.69 89 ASP A N 1
ATOM 533 C CA . ASP A 1 89 ? 107.210 78.885 -8.679 1.00 85.08 89 ASP A CA 1
ATOM 534 C C . ASP A 1 89 ? 107.312 77.400 -9.039 1.00 86.03 89 ASP A C 1
ATOM 535 O O . ASP A 1 89 ? 108.411 76.856 -9.205 1.00 85.71 89 ASP A O 1
ATOM 540 N N . ALA A 1 90 ? 106.147 76.759 -9.146 1.00 87.07 90 ALA A N 1
ATOM 541 C CA . ALA A 1 90 ? 106.046 75.337 -9.475 1.00 88.20 90 ALA A CA 1
ATOM 542 C C . ALA A 1 90 ? 105.545 75.075 -10.906 1.00 88.71 90 ALA A C 1
ATOM 543 O O . ALA A 1 90 ? 105.357 76.008 -11.692 1.00 87.99 90 ALA A O 1
ATOM 545 N N . GLU A 1 91 ? 105.330 73.797 -11.221 1.00 90.47 91 GLU A N 1
ATOM 546 C CA . GLU A 1 91 ? 104.880 73.335 -12.548 1.00 92.23 91 GLU A CA 1
ATOM 547 C C . GLU A 1 91 ? 103.446 73.706 -12.955 1.00 91.61 91 GLU A C 1
ATOM 548 O O . GLU A 1 91 ? 102.501 72.961 -12.688 1.00 91.93 91 GLU A O 1
ATOM 554 N N . ILE A 1 92 ? 103.290 74.842 -13.631 1.00 91.15 92 ILE A N 1
ATOM 555 C CA . ILE A 1 92 ? 101.965 75.303 -14.065 1.00 90.80 92 ILE A CA 1
ATOM 556 C C . ILE A 1 92 ? 101.526 74.665 -15.400 1.00 89.50 92 ILE A C 1
ATOM 557 O O . ILE A 1 92 ? 101.529 75.314 -16.454 1.00 89.53 92 ILE A O 1
ATOM 562 N N . SER A 1 93 ? 101.135 73.391 -15.336 1.00 87.07 93 SER A N 1
ATOM 563 C CA . SER A 1 93 ? 100.706 72.632 -16.516 1.00 85.85 93 SER A CA 1
ATOM 564 C C . SER A 1 93 ? 99.200 72.632 -16.743 1.00 83.93 93 SER A C 1
ATOM 565 O O . SER A 1 93 ? 98.501 71.779 -16.212 1.00 83.47 93 SER A O 1
ATOM 568 N N . LEU A 1 94 ? 98.692 73.557 -17.545 1.00 81.99 94 LEU A N 1
ATOM 569 C CA . LEU A 1 94 ? 97.253 73.605 -17.780 1.00 81.98 94 LEU A CA 1
ATOM 570 C C . LEU A 1 94 ? 96.898 73.321 -19.243 1.00 83.79 94 LEU A C 1
ATOM 571 O O . LEU A 1 94 ? 97.786 73.262 -20.097 1.00 84.57 94 LEU A O 1
ATOM 576 N N . ARG A 1 95 ? 95.605 73.129 -19.527 1.00 83.84 95 ARG A N 1
ATOM 577 C CA . ARG A 1 95 ? 95.144 72.911 -20.900 1.00 83.54 95 ARG A CA 1
ATOM 578 C C . ARG A 1 95 ? 94.984 74.308 -21.465 1.00 84.25 95 ARG A C 1
ATOM 579 O O . ARG A 1 95 ? 94.913 75.264 -20.701 1.00 83.73 95 ARG A O 1
ATOM 587 N N . ASP A 1 96 ? 94.920 74.451 -22.781 1.00 85.68 96 ASP A N 1
ATOM 588 C CA . ASP A 1 96 ? 94.824 75.794 -23.329 1.00 88.01 96 ASP A CA 1
ATOM 589 C C . ASP A 1 96 ? 93.611 76.565 -22.841 1.00 87.91 96 ASP A C 1
ATOM 590 O O . ASP A 1 96 ? 93.749 77.722 -22.430 1.00 88.11 96 ASP A O 1
ATOM 595 N N . TYR A 1 97 ? 92.430 75.944 -22.879 1.00 87.87 97 TYR A N 1
ATOM 596 C CA . TYR A 1 97 ? 91.222 76.634 -22.425 1.00 87.73 97 TYR A CA 1
ATOM 597 C C . TYR A 1 97 ? 91.317 76.930 -20.920 1.00 86.91 97 TYR A C 1
ATOM 598 O O . TYR A 1 97 ? 90.799 77.950 -20.445 1.00 86.13 97 TYR A O 1
ATOM 607 N N . GLN A 1 98 ? 92.006 76.051 -20.185 1.00 85.64 98 GLN A N 1
ATOM 608 C CA . GLN A 1 98 ? 92.197 76.223 -18.749 1.00 84.10 98 GLN A CA 1
ATOM 609 C C . GLN A 1 98 ? 93.056 77.458 -18.496 1.00 84.88 98 GLN A C 1
ATOM 610 O O . GLN A 1 98 ? 92.774 78.240 -17.596 1.00 86.49 98 GLN A O 1
ATOM 616 N N . GLU A 1 99 ? 94.104 77.642 -19.290 1.00 85.38 99 GLU A N 1
ATOM 617 C CA . GLU A 1 99 ? 94.963 78.803 -19.112 1.00 86.10 99 GLU A CA 1
ATOM 618 C C . GLU A 1 99 ? 94.317 80.052 -19.686 1.00 85.11 99 GLU A C 1
ATOM 619 O O . GLU A 1 99 ? 94.729 81.168 -19.389 1.00 85.07 99 GLU A O 1
ATOM 625 N N . LYS A 1 100 ? 93.287 79.859 -20.499 1.00 85.45 100 LYS A N 1
ATOM 626 C CA . LYS A 1 100 ? 92.576 80.982 -21.101 1.00 86.01 100 LYS A CA 1
ATOM 627 C C . LYS A 1 100 ? 91.844 81.770 -20.021 1.00 84.81 100 LYS A C 1
ATOM 628 O O . LYS A 1 100 ? 92.032 82.980 -19.881 1.00 83.79 100 LYS A O 1
ATOM 634 N N . ALA A 1 101 ? 91.006 81.051 -19.273 1.00 84.21 101 ALA A N 1
ATOM 635 C CA . ALA A 1 101 ? 90.191 81.601 -18.189 1.00 83.53 101 ALA A CA 1
ATOM 636 C C . ALA A 1 101 ? 91.044 82.245 -17.106 1.00 83.52 101 ALA A C 1
ATOM 637 O O . ALA A 1 101 ? 90.797 83.378 -16.686 1.00 83.25 101 ALA A O 1
ATOM 639 N N . LEU A 1 102 ? 92.047 81.506 -16.654 1.00 82.53 102 LEU A N 1
ATOM 640 C CA . LEU A 1 102 ? 92.934 81.998 -15.626 1.00 81.99 102 LEU A CA 1
ATOM 641 C C . LEU A 1 102 ? 93.326 83.433 -15.920 1.00 81.53 102 LEU A C 1
ATOM 642 O O . LEU A 1 102 ? 93.252 84.297 -15.055 1.00 82.18 102 LEU A O 1
ATOM 647 N N . GLU A 1 103 ? 93.726 83.685 -17.156 1.00 81.89 103 GLU A N 1
ATOM 648 C CA . GLU A 1 103 ? 94.161 85.013 -17.554 1.00 82.67 103 GLU A CA 1
ATOM 649 C C . GLU A 1 103 ? 93.056 86.045 -17.566 1.00 82.08 103 GLU A C 1
ATOM 650 O O . GLU A 1 103 ? 93.304 87.241 -17.404 1.00 81.42 103 GLU A O 1
ATOM 656 N N . ARG A 1 104 ? 91.832 85.578 -17.747 1.00 82.59 104 ARG A N 1
ATOM 657 C CA . ARG A 1 104 ? 90.688 86.468 -17.766 1.00 83.50 104 ARG A CA 1
ATOM 658 C C . ARG A 1 104 ? 90.321 86.820 -16.334 1.00 82.51 104 ARG A C 1
ATOM 659 O O . ARG A 1 104 ? 89.966 87.961 -16.037 1.00 83.32 104 ARG A O 1
ATOM 667 N N . TRP A 1 105 ? 90.415 85.832 -15.449 1.00 80.22 105 TRP A N 1
ATOM 668 C CA . TRP A 1 105 ? 90.108 86.027 -14.033 1.00 79.17 105 TRP A CA 1
ATOM 669 C C . TRP A 1 105 ? 91.184 86.867 -13.351 1.00 77.74 105 TRP A C 1
ATOM 670 O O . TRP A 1 105 ? 90.930 87.499 -12.333 1.00 76.59 105 TRP A O 1
ATOM 681 N N . LEU A 1 106 ? 92.385 86.857 -13.924 1.00 77.77 106 LEU A N 1
ATOM 682 C CA . LEU A 1 106 ? 93.530 87.590 -13.385 1.00 77.12 106 LEU A CA 1
ATOM 683 C C . LEU A 1 106 ? 93.393 89.089 -13.512 1.00 76.47 106 LEU A C 1
ATOM 684 O O . LEU A 1 106 ? 94.152 89.853 -12.914 1.00 75.58 106 LEU A O 1
ATOM 689 N N . VAL A 1 107 ? 92.425 89.515 -14.300 1.00 78.26 107 VAL A N 1
ATOM 690 C CA . VAL A 1 107 ? 92.219 90.937 -14.499 1.00 79.99 107 VAL A CA 1
ATOM 691 C C . VAL A 1 107 ? 91.754 91.600 -13.211 1.00 80.53 107 VAL A C 1
ATOM 692 O O . VAL A 1 107 ? 92.336 92.589 -12.773 1.00 81.24 107 VAL A O 1
ATOM 696 N N . ASP A 1 108 ? 90.713 91.043 -12.598 1.00 81.89 108 ASP A N 1
ATOM 697 C CA . ASP A 1 108 ? 90.185 91.596 -11.358 1.00 82.53 108 ASP A CA 1
ATOM 698 C C . ASP A 1 108 ? 90.423 90.694 -10.162 1.00 81.12 108 ASP A C 1
ATOM 699 O O . ASP A 1 108 ? 90.207 91.094 -9.024 1.00 81.20 108 ASP A O 1
ATOM 704 N N . LYS A 1 109 ? 90.866 89.472 -10.427 1.00 80.15 109 LYS A N 1
ATOM 705 C CA . LYS A 1 109 ? 91.161 88.527 -9.364 1.00 79.83 109 LYS A CA 1
ATOM 706 C C . LYS A 1 109 ? 90.027 88.473 -8.341 1.00 79.89 109 LYS A C 1
ATOM 707 O O . LYS A 1 109 ? 90.241 88.278 -7.144 1.00 80.27 109 LYS A O 1
ATOM 713 N N . ARG A 1 110 ? 88.809 88.642 -8.827 1.00 79.70 110 ARG A N 1
ATOM 714 C CA . ARG A 1 110 ? 87.654 88.616 -7.956 1.00 80.79 110 ARG A CA 1
ATOM 715 C C . ARG A 1 110 ? 86.466 88.174 -8.799 1.00 80.44 110 ARG A C 1
ATOM 716 O O . ARG A 1 110 ? 85.606 88.982 -9.139 1.00 80.72 110 ARG A O 1
ATOM 724 N N . GLY A 1 111 ? 86.432 86.892 -9.154 1.00 79.28 111 GLY A N 1
ATOM 725 C CA . GLY A 1 111 ? 85.334 86.389 -9.958 1.00 77.64 111 GLY A CA 1
ATOM 726 C C . GLY A 1 111 ? 85.148 84.889 -9.898 1.00 77.35 111 GLY A C 1
ATOM 727 O O . GLY A 1 111 ? 85.778 84.195 -9.103 1.00 76.75 111 GLY A O 1
ATOM 728 N N . CYS A 1 112 ? 84.266 84.382 -10.746 1.00 78.52 112 CYS A N 1
ATOM 729 C CA . CYS A 1 112 ? 84.011 82.951 -10.782 1.00 81.05 112 CYS A CA 1
ATOM 730 C C . CYS A 1 112 ? 84.487 82.357 -12.111 1.00 79.63 112 CYS A C 1
ATOM 731 O O . CYS A 1 112 ? 84.520 83.035 -13.140 1.00 79.01 112 CYS A O 1
ATOM 734 N N . ILE A 1 113 ? 84.877 81.088 -12.076 1.00 78.93 113 ILE A N 1
ATOM 735 C CA . ILE A 1 113 ? 85.351 80.404 -13.273 1.00 77.42 113 ILE A CA 1
ATOM 736 C C . ILE A 1 113 ? 84.635 79.079 -13.459 1.00 76.39 113 ILE A C 1
ATOM 737 O O . ILE A 1 113 ? 84.629 78.215 -12.572 1.00 75.09 113 ILE A O 1
ATOM 742 N N . VAL A 1 114 ? 84.020 78.940 -14.626 1.00 75.66 114 VAL A N 1
ATOM 743 C CA . VAL A 1 114 ? 83.293 77.730 -14.969 1.00 75.95 114 VAL A CA 1
ATOM 744 C C . VAL A 1 114 ? 84.172 76.875 -15.875 1.00 76.20 114 VAL A C 1
ATOM 745 O O . VAL A 1 114 ? 84.689 77.363 -16.879 1.00 73.83 114 VAL A O 1
ATOM 749 N N . LEU A 1 115 ? 84.350 75.608 -15.511 1.00 77.31 115 LEU A N 1
ATOM 750 C CA . LEU A 1 115 ? 85.181 74.706 -16.302 1.00 79.48 115 LEU A CA 1
ATOM 751 C C . LEU A 1 115 ? 84.477 73.414 -16.662 1.00 80.71 115 LEU A C 1
ATOM 752 O O . LEU A 1 1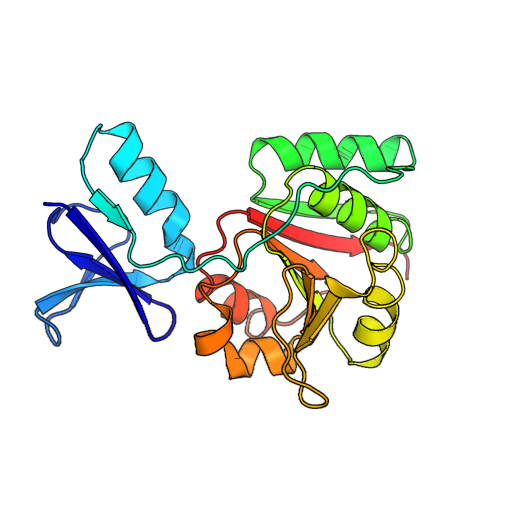15 ? 83.754 72.829 -15.847 1.00 80.80 115 LEU A O 1
ATOM 757 N N . PRO A 1 116 ? 84.707 72.936 -17.893 1.00 81.39 116 PRO A N 1
ATOM 758 C CA . PRO A 1 116 ? 84.095 71.703 -18.370 1.00 81.21 116 PRO A CA 1
ATOM 759 C C . PRO A 1 116 ? 84.534 70.533 -17.523 1.00 81.55 116 PRO A C 1
ATOM 760 O O . PRO A 1 116 ? 83.724 69.825 -16.932 1.00 79.79 116 PRO A O 1
ATOM 764 N N . THR A 1 117 ? 85.844 70.362 -17.458 1.00 83.75 117 THR A N 1
ATOM 765 C CA . THR A 1 117 ? 86.444 69.262 -16.731 1.00 84.58 117 THR A CA 1
ATOM 766 C C . THR A 1 117 ? 85.987 69.068 -15.277 1.00 85.38 117 THR A C 1
ATOM 767 O O . THR A 1 117 ? 84.804 68.823 -15.027 1.00 85.43 117 THR A O 1
ATOM 771 N N . GLY A 1 118 ? 86.920 69.158 -14.333 1.00 86.10 118 GLY A N 1
ATOM 772 C CA . GLY A 1 118 ? 86.611 68.953 -12.925 1.00 87.44 118 GLY A CA 1
ATOM 773 C C . GLY A 1 118 ? 87.919 68.713 -12.183 1.00 88.85 118 GLY A C 1
ATOM 774 O O . GLY A 1 118 ? 88.083 69.077 -11.015 1.00 89.01 118 GLY A O 1
ATOM 775 N N . SER A 1 119 ? 88.855 68.074 -12.877 1.00 89.07 119 SER A N 1
ATOM 776 C CA . SER A 1 119 ? 90.188 67.815 -12.341 1.00 88.06 119 SER A CA 1
ATOM 777 C C . SER A 1 119 ? 91.009 68.974 -12.899 1.00 86.36 119 SER A C 1
ATOM 778 O O . SER A 1 119 ? 92.176 69.165 -12.552 1.00 87.13 119 SER A O 1
ATOM 781 N N . GLY A 1 120 ? 90.364 69.730 -13.784 1.00 83.61 120 GLY A N 1
ATOM 782 C CA . GLY A 1 120 ? 90.975 70.891 -14.394 1.00 82.21 120 GLY A CA 1
ATOM 783 C C . GLY A 1 120 ? 90.476 72.102 -13.630 1.00 82.40 120 GLY A C 1
ATOM 784 O O . GLY A 1 120 ? 90.724 73.254 -13.996 1.00 82.37 120 GLY A O 1
ATOM 785 N N . LYS A 1 121 ? 89.753 71.819 -12.552 1.00 80.69 121 LYS A N 1
ATOM 786 C CA . LYS A 1 121 ? 89.206 72.843 -11.681 1.00 79.21 121 LYS A CA 1
ATOM 787 C C . LYS A 1 121 ? 90.258 72.970 -10.595 1.00 78.01 121 LYS A C 1
ATOM 788 O O . LYS A 1 121 ? 90.702 74.062 -10.246 1.00 76.95 121 LYS A O 1
ATOM 794 N N . THR A 1 122 ? 90.660 71.814 -10.087 1.00 76.98 122 THR A N 1
ATOM 795 C CA . THR A 1 122 ? 91.673 71.716 -9.056 1.00 77.85 122 THR A CA 1
ATOM 796 C C . THR A 1 122 ? 93.028 72.020 -9.701 1.00 77.20 122 THR A C 1
ATOM 797 O O . THR A 1 122 ? 94.075 71.985 -9.054 1.00 75.87 122 THR A O 1
ATOM 801 N N . HIS A 1 123 ? 92.979 72.358 -10.985 1.00 76.85 123 HIS A N 1
ATOM 802 C CA . HIS A 1 123 ? 94.166 72.665 -11.762 1.00 76.46 123 HIS A CA 1
ATOM 803 C C . HIS A 1 123 ? 94.351 74.159 -11.914 1.00 75.09 123 HIS A C 1
ATOM 804 O O . HIS A 1 123 ? 95.418 74.689 -11.632 1.00 75.13 123 HIS A O 1
ATOM 811 N N . VAL A 1 124 ? 93.312 74.835 -12.385 1.00 74.80 124 VAL A N 1
ATOM 812 C CA . VAL A 1 124 ? 93.357 76.280 -12.567 1.00 74.57 124 VAL A CA 1
ATOM 813 C C . VAL A 1 124 ? 93.553 76.942 -11.198 1.00 73.70 124 VAL A C 1
ATOM 814 O O . VAL A 1 124 ? 94.141 78.015 -11.088 1.00 73.02 124 VAL A O 1
ATOM 818 N N . ALA A 1 125 ? 93.045 76.285 -10.161 1.00 73.61 125 ALA A N 1
ATOM 819 C CA . ALA A 1 125 ? 93.167 76.775 -8.796 1.00 73.00 125 ALA A CA 1
ATOM 820 C C . ALA A 1 125 ? 94.653 76.832 -8.493 1.00 72.71 125 ALA A C 1
ATOM 821 O O . ALA A 1 125 ? 95.198 77.888 -8.159 1.00 73.13 125 ALA A O 1
ATOM 823 N N . MET A 1 126 ? 95.298 75.678 -8.631 1.00 72.37 126 MET A N 1
ATOM 824 C CA . MET A 1 126 ? 96.730 75.537 -8.398 1.00 71.20 126 MET A CA 1
ATOM 825 C C . MET A 1 126 ? 97.500 76.624 -9.127 1.00 69.01 126 MET A C 1
ATOM 826 O O . MET A 1 126 ? 98.409 77.240 -8.587 1.00 69.41 126 MET A O 1
ATOM 831 N N . ALA A 1 127 ? 97.124 76.842 -10.374 1.00 67.31 127 ALA A N 1
ATOM 832 C CA . ALA A 1 127 ? 97.768 77.835 -11.194 1.00 66.54 127 ALA A CA 1
ATOM 833 C C . ALA A 1 127 ? 97.698 79.188 -10.538 1.00 66.41 127 ALA A C 1
ATOM 834 O O . ALA A 1 127 ? 98.716 79.850 -10.385 1.00 69.12 127 ALA A O 1
ATOM 836 N N . ALA A 1 128 ? 96.489 79.593 -10.155 1.00 66.13 128 ALA A N 1
ATOM 837 C CA . ALA A 1 128 ? 96.241 80.902 -9.531 1.00 63.64 128 ALA A CA 1
ATOM 838 C C . ALA A 1 128 ? 97.045 81.113 -8.256 1.00 61.24 128 ALA A C 1
ATOM 839 O O . ALA A 1 128 ? 97.641 82.161 -8.056 1.00 60.61 128 ALA A O 1
ATOM 841 N N . ILE A 1 129 ? 97.038 80.116 -7.390 1.00 60.02 129 ILE A N 1
ATOM 842 C CA . ILE A 1 129 ? 97.786 80.178 -6.157 1.00 60.40 129 ILE A CA 1
ATOM 843 C C . ILE A 1 129 ? 99.234 80.504 -6.522 1.00 64.57 129 ILE A C 1
ATOM 844 O O . ILE A 1 129 ? 99.840 81.447 -6.002 1.00 65.27 129 ILE A O 1
ATOM 849 N N . ASN A 1 130 ? 99.764 79.726 -7.460 1.00 67.01 130 ASN A N 1
ATOM 850 C CA . ASN A 1 130 ? 101.128 79.869 -7.923 1.00 68.23 130 ASN A CA 1
ATOM 851 C C . ASN A 1 130 ? 101.474 81.252 -8.460 1.00 68.99 130 ASN A C 1
ATOM 852 O O . ASN A 1 130 ? 102.578 81.736 -8.240 1.00 70.11 130 ASN A O 1
ATOM 857 N N . GLU A 1 131 ? 100.540 81.898 -9.146 1.00 70.22 131 GLU A N 1
ATOM 858 C CA . GLU A 1 131 ? 100.801 83.225 -9.696 1.00 71.85 131 GLU A CA 1
ATOM 859 C C . GLU A 1 131 ? 100.956 84.261 -8.602 1.00 72.04 131 GLU A C 1
ATOM 860 O O . GLU A 1 131 ? 101.969 84.951 -8.535 1.00 73.16 131 GLU A O 1
ATOM 866 N N . LEU A 1 132 ? 99.944 84.363 -7.747 1.00 71.31 132 LEU A N 1
ATOM 867 C CA . LEU A 1 132 ? 99.945 85.305 -6.633 1.00 70.59 132 LEU A CA 1
ATOM 868 C C . LEU A 1 132 ? 100.401 84.507 -5.424 1.00 70.51 132 LEU A C 1
ATOM 869 O O . LEU A 1 132 ? 99.620 83.745 -4.852 1.00 75.07 132 LEU A O 1
ATOM 874 N N . SER A 1 133 ? 101.652 84.654 -5.029 1.00 68.06 133 SER A N 1
ATOM 875 C CA . SER A 1 133 ? 102.126 83.906 -3.877 1.00 66.83 133 SER A CA 1
ATOM 876 C C . SER A 1 133 ? 101.685 84.591 -2.586 1.00 65.19 133 SER A C 1
ATOM 877 O O . SER A 1 133 ? 102.501 85.129 -1.830 1.00 65.87 133 SER A O 1
ATOM 880 N N . THR A 1 134 ? 100.376 84.554 -2.349 1.00 63.42 134 THR A N 1
ATOM 881 C CA . THR A 1 134 ? 99.752 85.168 -1.175 1.00 60.28 134 THR A CA 1
ATOM 882 C C . THR A 1 134 ? 99.001 84.093 -0.346 1.00 58.10 134 THR A C 1
ATOM 883 O O . THR A 1 134 ? 98.610 83.059 -0.897 1.00 56.36 134 THR A O 1
ATOM 887 N N . PRO A 1 135 ? 98.810 84.311 0.985 1.00 55.70 135 PRO A N 1
ATOM 888 C CA . PRO A 1 135 ? 98.100 83.314 1.808 1.00 53.05 135 PRO A CA 1
ATOM 889 C C . PRO A 1 135 ? 96.724 82.990 1.228 1.00 50.33 135 PRO A C 1
ATOM 890 O O . PRO A 1 135 ? 95.941 83.881 0.893 1.00 50.35 135 PRO A O 1
ATOM 894 N N . THR A 1 136 ? 96.436 81.699 1.117 1.00 48.61 136 THR A N 1
ATOM 895 C CA . THR A 1 136 ? 95.203 81.259 0.488 1.00 47.23 136 THR A CA 1
ATOM 896 C C . THR A 1 136 ? 94.326 80.308 1.263 1.00 46.96 136 THR A C 1
ATOM 897 O O . THR A 1 136 ? 94.806 79.319 1.812 1.00 47.73 136 THR A O 1
ATOM 901 N N . LEU A 1 137 ? 93.031 80.610 1.300 1.00 47.57 137 LEU A N 1
ATOM 902 C CA . LEU A 1 137 ? 92.072 79.721 1.954 1.00 47.76 137 LEU A CA 1
ATOM 903 C C . LEU A 1 137 ? 91.238 79.051 0.842 1.00 49.59 137 LEU A C 1
ATOM 904 O O . LEU A 1 137 ? 90.702 79.715 -0.068 1.00 45.72 137 LEU A O 1
ATOM 909 N N . ILE A 1 138 ? 91.177 77.726 0.913 1.00 50.60 138 ILE A N 1
ATOM 910 C CA . ILE A 1 138 ? 90.428 76.935 -0.051 1.00 52.45 138 ILE A CA 1
ATOM 911 C C . ILE A 1 138 ? 89.255 76.290 0.688 1.00 51.72 138 ILE A C 1
ATOM 912 O O . ILE A 1 138 ? 89.442 75.415 1.531 1.00 48.36 138 ILE A O 1
ATOM 917 N N . VAL A 1 139 ? 88.046 76.731 0.373 1.00 52.42 139 VAL A N 1
ATOM 918 C CA . VAL A 1 139 ? 86.866 76.180 1.018 1.00 53.71 139 VAL A CA 1
ATOM 919 C C . VAL A 1 139 ? 86.193 75.115 0.132 1.00 55.85 139 VAL A C 1
ATOM 920 O O . VAL A 1 139 ? 85.744 75.382 -0.999 1.00 55.21 139 VAL A O 1
ATOM 924 N N . VAL A 1 140 ? 86.151 73.895 0.653 1.00 58.31 140 VAL A N 1
ATOM 925 C CA . VAL A 1 140 ? 85.564 72.776 -0.069 1.00 62.20 140 VAL A CA 1
ATOM 926 C C . VAL A 1 140 ? 84.510 72.067 0.802 1.00 64.96 140 VAL A C 1
ATOM 927 O O . VAL A 1 140 ? 84.601 72.045 2.034 1.00 63.38 140 VAL A O 1
ATOM 931 N N . PRO A 1 141 ? 83.470 71.507 0.172 1.00 67.85 141 PRO A N 1
ATOM 932 C CA . PRO A 1 141 ? 82.489 70.832 1.022 1.00 69.29 141 PRO A CA 1
ATOM 933 C C . PRO A 1 141 ? 83.112 69.506 1.414 1.00 72.06 141 PRO A C 1
ATOM 934 O O . PRO A 1 141 ? 84.038 69.036 0.755 1.00 75.38 141 PRO A O 1
ATOM 938 N N . THR A 1 142 ? 82.639 68.908 2.494 1.00 73.70 142 THR A N 1
ATOM 939 C CA . THR A 1 142 ? 83.154 67.605 2.922 1.00 74.90 142 THR A CA 1
ATOM 940 C C . THR A 1 142 ? 84.654 67.533 3.149 1.00 74.77 142 THR A C 1
ATOM 941 O O . THR A 1 142 ? 85.451 68.044 2.366 1.00 73.19 142 THR A O 1
ATOM 945 N N . LEU A 1 143 ? 85.023 66.865 4.232 1.00 76.26 143 LEU A N 1
ATOM 946 C CA . LEU A 1 143 ? 86.414 66.681 4.571 1.00 78.63 143 LEU A CA 1
ATOM 947 C C . LEU A 1 143 ? 87.059 65.915 3.422 1.00 79.60 143 LEU A C 1
ATOM 948 O O . LEU A 1 143 ? 88.111 66.301 2.910 1.00 80.52 143 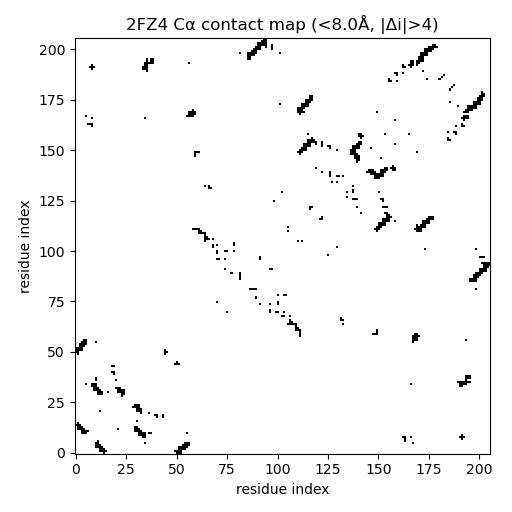LEU A O 1
ATOM 953 N N . ALA A 1 144 ? 86.418 64.819 3.031 1.00 79.20 144 ALA A N 1
ATOM 954 C CA . ALA A 1 144 ? 86.903 63.981 1.944 1.00 78.03 144 ALA A CA 1
ATOM 955 C C . ALA A 1 144 ? 87.513 64.809 0.818 1.00 77.65 144 ALA A C 1
ATOM 956 O O . ALA A 1 144 ? 88.650 64.565 0.417 1.00 78.47 144 ALA A O 1
ATOM 958 N N . LEU A 1 145 ? 86.756 65.777 0.303 1.00 76.61 145 LEU A N 1
ATOM 959 C CA . LEU A 1 145 ? 87.243 66.641 -0.765 1.00 76.49 145 LEU A CA 1
ATOM 960 C C . LEU A 1 145 ? 88.413 67.509 -0.315 1.00 77.74 145 LEU A C 1
ATOM 961 O O . LEU A 1 145 ? 89.235 67.931 -1.133 1.00 78.15 145 LEU A O 1
ATOM 966 N N . ALA A 1 146 ? 88.483 67.800 0.979 1.00 77.81 146 ALA A N 1
ATOM 967 C CA . ALA A 1 146 ? 89.573 68.618 1.491 1.00 78.42 146 ALA A CA 1
ATOM 968 C C . ALA A 1 146 ? 90.836 67.775 1.463 1.00 78.49 146 ALA A C 1
ATOM 969 O O . ALA A 1 146 ? 91.891 68.224 1.007 1.00 78.73 146 ALA A O 1
ATOM 971 N N . GLU A 1 147 ? 90.715 66.546 1.955 1.00 78.65 147 GLU A N 1
ATOM 972 C CA . GLU A 1 147 ? 91.826 65.609 1.982 1.00 78.92 147 GLU A CA 1
ATOM 973 C C . GLU A 1 147 ? 92.476 65.545 0.602 1.00 77.91 147 GLU A C 1
ATOM 974 O O . GLU A 1 147 ? 93.697 65.547 0.472 1.00 76.10 147 GLU A O 1
ATOM 980 N N . GLN A 1 148 ? 91.644 65.500 -0.429 1.00 77.42 148 GLN A N 1
ATOM 981 C CA . GLN A 1 148 ? 92.135 65.454 -1.790 1.00 78.19 148 GLN A CA 1
ATOM 982 C C . GLN A 1 148 ? 92.951 66.696 -2.107 1.00 76.57 148 GLN A C 1
ATOM 983 O O . GLN A 1 148 ? 94.082 66.594 -2.557 1.00 77.99 148 GLN A O 1
ATOM 989 N N . TRP A 1 149 ? 92.370 67.869 -1.877 1.00 75.11 149 TRP A N 1
ATOM 990 C CA . TRP A 1 149 ? 93.060 69.123 -2.148 1.00 73.15 149 TRP A CA 1
ATOM 991 C C . TRP A 1 149 ? 94.388 69.246 -1.425 1.00 73.80 149 TRP A C 1
ATOM 992 O O . TRP A 1 149 ? 95.361 69.711 -2.012 1.00 74.27 149 TRP A O 1
ATOM 1003 N N . LYS A 1 150 ? 94.433 68.856 -0.155 1.00 74.54 150 LYS A N 1
ATOM 1004 C CA . LYS A 1 150 ? 95.679 68.938 0.587 1.00 76.72 150 LYS A CA 1
ATOM 1005 C C . LYS A 1 150 ? 96.718 68.240 -0.258 1.00 78.99 150 LYS A C 1
ATOM 1006 O O . LYS A 1 150 ? 97.566 68.886 -0.875 1.00 78.69 150 LYS A O 1
ATOM 1012 N N . GLU A 1 151 ? 96.646 66.913 -0.279 1.00 81.91 151 GLU A N 1
ATOM 1013 C CA . GLU A 1 151 ? 97.560 66.123 -1.081 1.00 85.01 151 GLU A CA 1
ATOM 1014 C C . GLU A 1 151 ? 97.191 66.419 -2.529 1.00 84.32 151 GLU A C 1
ATOM 1015 O O . GLU A 1 151 ? 96.403 65.698 -3.145 1.00 85.78 151 GLU A O 1
ATOM 1021 N N . ARG A 1 152 ? 97.767 67.494 -3.055 1.00 82.48 152 ARG A N 1
ATOM 1022 C CA . ARG A 1 152 ? 97.512 67.960 -4.407 1.00 80.72 152 ARG A CA 1
ATOM 1023 C C . ARG A 1 152 ? 98.161 69.324 -4.373 1.00 78.72 152 ARG A C 1
ATOM 1024 O O . ARG A 1 152 ? 98.594 69.854 -5.389 1.00 78.73 152 ARG A O 1
ATOM 1032 N N . LEU A 1 153 ? 98.207 69.886 -3.171 1.00 76.57 153 LEU A N 1
ATOM 1033 C CA . LEU A 1 153 ? 98.812 71.182 -2.935 1.00 74.75 153 LEU A CA 1
ATOM 1034 C C . LEU A 1 153 ? 100.275 70.939 -2.610 1.00 74.61 153 LEU A C 1
ATOM 1035 O O . LEU A 1 153 ? 101.088 71.865 -2.601 1.00 73.08 153 LEU A O 1
ATOM 1040 N N . GLY A 1 154 ? 100.587 69.674 -2.340 1.00 74.83 154 GLY A N 1
ATOM 1041 C CA . GLY A 1 154 ? 101.942 69.272 -2.008 1.00 76.18 154 GLY A CA 1
ATOM 1042 C C . GLY A 1 154 ? 103.002 69.768 -2.977 1.00 76.56 154 GLY A C 1
ATOM 1043 O O . GLY A 1 154 ? 104.159 69.917 -2.594 1.00 76.71 154 GLY A O 1
ATOM 1044 N N . ILE A 1 155 ? 102.612 70.023 -4.225 1.00 76.36 155 ILE A N 1
ATOM 1045 C CA . ILE A 1 155 ? 103.545 70.512 -5.236 1.00 76.09 155 ILE A CA 1
ATOM 1046 C C . ILE A 1 155 ? 103.919 71.967 -4.981 1.00 76.06 155 ILE A C 1
ATOM 1047 O O . ILE A 1 155 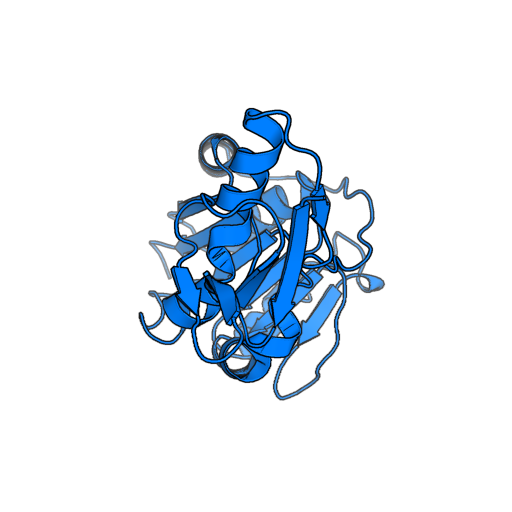? 104.256 72.714 -5.905 1.00 77.47 155 ILE A O 1
ATOM 1052 N N . PHE A 1 156 ? 103.844 72.357 -3.712 1.00 74.72 156 PHE A N 1
ATOM 1053 C CA . PHE A 1 156 ? 104.184 73.708 -3.258 1.00 72.86 156 PHE A CA 1
ATOM 1054 C C . PHE A 1 156 ? 105.036 73.542 -2.003 1.00 71.63 156 PHE A C 1
ATOM 1055 O O . PHE A 1 156 ? 105.733 74.462 -1.570 1.00 72.81 156 PHE A O 1
ATOM 1063 N N . GLY A 1 157 ? 104.959 72.350 -1.430 1.00 70.35 157 GLY A N 1
ATOM 1064 C CA . GLY A 1 157 ? 105.680 72.056 -0.216 1.00 70.94 157 GLY A CA 1
ATOM 1065 C C . GLY A 1 157 ? 104.636 71.620 0.784 1.00 71.55 157 GLY A C 1
ATOM 1066 O O . GLY A 1 157 ? 103.762 72.383 1.172 1.00 71.55 157 GLY A O 1
ATOM 1067 N N . GLU A 1 158 ? 104.717 70.367 1.182 1.00 73.43 158 GLU A N 1
ATOM 1068 C CA . GLU A 1 158 ? 103.786 69.800 2.137 1.00 75.33 158 GLU A CA 1
ATOM 1069 C C . GLU A 1 158 ? 103.767 70.603 3.451 1.00 75.94 158 GLU A C 1
ATOM 1070 O O . GLU A 1 158 ? 102.777 70.601 4.195 1.00 75.86 158 GLU A O 1
ATOM 1076 N N . GLU A 1 159 ? 104.865 71.296 3.727 1.00 75.26 159 GLU A N 1
ATOM 1077 C CA . GLU A 1 159 ? 104.976 72.071 4.954 1.00 74.89 159 GLU A CA 1
ATOM 1078 C C . GLU A 1 159 ? 104.175 73.370 4.958 1.00 73.44 159 GLU A C 1
ATOM 1079 O O . GLU A 1 159 ? 103.928 73.933 6.026 1.00 72.66 159 GLU A O 1
ATOM 1085 N N . TYR A 1 160 ? 103.785 73.846 3.774 1.00 71.52 160 TYR A N 1
ATOM 1086 C CA . TYR A 1 160 ? 103.023 75.088 3.642 1.00 69.10 160 TYR A CA 1
ATOM 1087 C C . TYR A 1 160 ? 101.541 74.815 3.528 1.00 67.38 160 TYR A C 1
ATOM 1088 O O . TYR A 1 160 ? 100.734 75.741 3.508 1.00 67.97 160 TYR A O 1
ATOM 1097 N N . VAL A 1 161 ? 101.184 73.543 3.440 1.00 65.64 161 VAL A N 1
ATOM 1098 C CA . VAL A 1 161 ? 99.794 73.161 3.298 1.00 62.60 161 VAL A CA 1
ATOM 1099 C C . VAL A 1 161 ? 99.147 72.715 4.600 1.00 61.78 161 VAL A C 1
ATOM 1100 O O . VAL A 1 161 ? 99.605 71.781 5.258 1.00 59.82 161 VAL A O 1
ATOM 1104 N N . GLY A 1 162 ? 98.069 73.402 4.965 1.00 61.40 162 GLY A N 1
ATOM 1105 C CA . GLY A 1 162 ? 97.385 73.073 6.195 1.00 61.68 162 GLY A CA 1
ATOM 1106 C C . GLY A 1 162 ? 95.912 72.826 6.012 1.00 62.15 162 GLY A C 1
ATOM 1107 O O . GLY A 1 162 ? 95.332 73.128 4.970 1.00 60.78 162 GLY A O 1
ATOM 1108 N N . GLU A 1 163 ? 95.308 72.267 7.051 1.00 62.73 163 GLU A N 1
ATOM 1109 C CA . GLU A 1 163 ? 93.889 71.963 7.057 1.00 64.16 163 GLU A CA 1
ATOM 1110 C C . GLU A 1 163 ? 93.223 72.608 8.260 1.00 63.01 163 GLU A C 1
ATOM 1111 O O . GLU A 1 163 ? 93.729 72.546 9.377 1.00 61.52 163 GLU A O 1
ATOM 1117 N N . PHE A 1 164 ? 92.090 73.246 8.029 1.00 62.96 164 PHE A N 1
ATOM 1118 C CA . PHE A 1 164 ? 91.375 73.859 9.123 1.00 63.77 164 PHE A CA 1
ATOM 1119 C C . PHE A 1 164 ? 89.985 73.265 9.073 1.00 64.67 164 PHE A C 1
ATOM 1120 O O . PHE A 1 164 ? 89.162 73.646 8.248 1.00 64.83 164 PHE A O 1
ATOM 1128 N N . SER A 1 165 ? 89.741 72.295 9.939 1.00 65.87 165 SER A N 1
ATOM 1129 C CA . SER A 1 165 ? 88.450 71.636 9.967 1.00 68.84 165 SER A CA 1
ATOM 1130 C C . SER A 1 165 ? 88.162 71.113 11.364 1.00 70.42 165 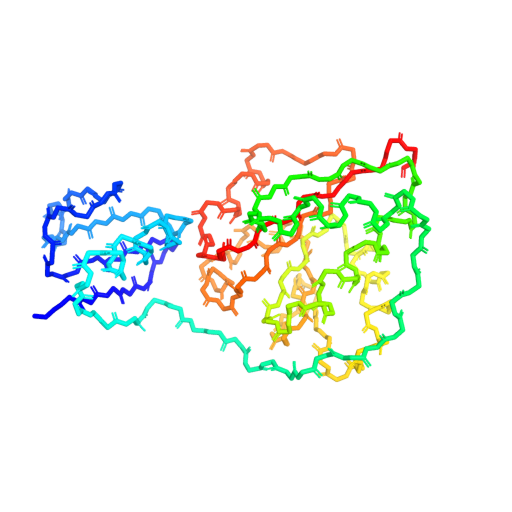SER A C 1
ATOM 1131 O O . SER A 1 165 ? 88.976 71.261 12.272 1.00 70.74 165 SER A O 1
ATOM 1134 N N . GLY A 1 166 ? 86.999 70.501 11.536 1.00 72.88 166 GLY A N 1
ATOM 1135 C CA . GLY A 1 166 ? 86.651 69.967 12.839 1.00 75.61 166 GLY A CA 1
ATOM 1136 C C . GLY A 1 166 ? 87.618 68.872 13.228 1.00 77.78 166 GLY A C 1
ATOM 1137 O O . GLY A 1 166 ? 87.633 68.417 14.371 1.00 77.84 166 GLY A O 1
ATOM 1138 N N . ARG A 1 167 ? 88.435 68.458 12.261 1.00 79.66 167 ARG A N 1
ATOM 1139 C CA . ARG A 1 167 ? 89.421 67.399 12.456 1.00 80.19 167 ARG A CA 1
ATOM 1140 C C . ARG A 1 167 ? 90.750 67.969 12.953 1.00 80.11 167 ARG A C 1
ATOM 1141 O O . ARG A 1 167 ? 91.406 67.369 13.804 1.00 81.81 167 ARG A O 1
ATOM 1149 N N . ILE A 1 168 ? 91.133 69.126 12.414 1.00 78.86 168 ILE A N 1
ATOM 1150 C CA . ILE A 1 168 ? 92.378 69.813 12.773 1.00 76.24 168 ILE A CA 1
ATOM 1151 C C . ILE A 1 168 ? 92.244 71.290 12.389 1.00 75.05 168 ILE A C 1
ATOM 1152 O O . ILE A 1 168 ? 91.696 71.616 11.327 1.00 75.40 168 ILE A O 1
ATOM 1157 N N . LYS A 1 169 ? 92.732 72.181 13.249 1.00 72.20 169 LYS A N 1
ATOM 1158 C CA . LYS A 1 169 ? 92.662 73.612 12.968 1.00 69.54 169 LYS A CA 1
ATOM 1159 C C . LYS A 1 169 ? 94.076 74.173 12.852 1.00 67.84 169 LYS A C 1
ATOM 1160 O O . LYS A 1 169 ? 94.617 74.721 13.812 1.00 68.05 169 LYS A O 1
ATOM 1166 N N . GLU A 1 170 ? 94.683 74.032 11.682 1.00 66.14 170 GLU A N 1
ATOM 1167 C CA . GLU A 1 170 ? 96.022 74.557 11.481 1.00 65.53 170 GLU A CA 1
ATOM 1168 C C . GLU A 1 170 ? 95.97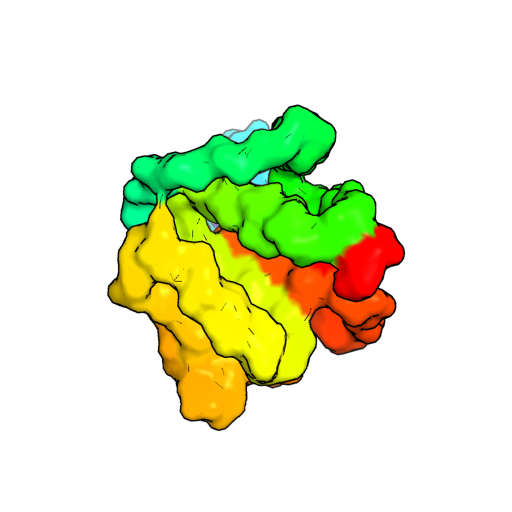5 75.688 10.455 1.00 63.26 170 GLU A C 1
ATOM 1169 O O . GLU A 1 170 ? 95.180 75.660 9.527 1.00 63.06 170 GLU A O 1
ATOM 1175 N N . LEU A 1 171 ? 96.821 76.694 10.629 1.00 61.66 171 LEU A N 1
ATOM 1176 C CA . LEU A 1 171 ? 96.840 77.832 9.716 1.00 60.40 171 LEU A CA 1
ATOM 1177 C C . LEU A 1 171 ? 98.159 77.951 8.973 1.00 60.67 171 LEU A C 1
ATOM 1178 O O . LEU A 1 171 ? 99.129 78.515 9.494 1.00 61.02 171 LEU A O 1
ATOM 1183 N N . LYS A 1 172 ? 98.202 77.412 7.760 1.00 59.08 172 LYS A N 1
ATOM 1184 C CA . LYS A 1 172 ? 99.404 77.488 6.932 1.00 57.79 172 LYS A CA 1
ATOM 1185 C C . LYS A 1 172 ? 99.079 78.481 5.827 1.00 55.47 172 LYS A C 1
ATOM 1186 O O . LYS A 1 172 ? 97.927 78.865 5.675 1.00 53.43 172 LYS A O 1
ATOM 1192 N N . PRO A 1 173 ? 100.090 78.935 5.063 1.00 53.41 173 PRO A N 1
ATOM 1193 C CA . PRO A 1 173 ? 99.824 79.889 3.977 1.00 52.75 173 PRO A CA 1
ATOM 1194 C C . PRO A 1 173 ? 98.824 79.334 2.953 1.00 51.92 173 PRO A C 1
ATOM 1195 O O . PRO A 1 173 ? 98.197 80.077 2.200 1.00 49.71 173 PRO A O 1
ATOM 1199 N N . LEU A 1 174 ? 98.697 78.014 2.927 1.00 53.61 174 LEU A N 1
ATOM 1200 C CA . LEU A 1 174 ? 97.746 77.349 2.041 1.00 53.93 174 LEU A CA 1
ATOM 1201 C C . LEU A 1 174 ? 96.936 76.432 2.938 1.00 53.96 174 LEU A C 1
ATOM 1202 O O . LEU A 1 174 ? 97.414 75.367 3.349 1.00 52.69 174 LEU A O 1
ATOM 1207 N N . THR A 1 175 ? 95.725 76.860 3.286 1.00 54.07 175 THR A N 1
ATOM 1208 C CA . THR A 1 175 ? 94.899 76.023 4.135 1.00 55.55 175 THR A CA 1
ATOM 1209 C C . THR A 1 175 ? 93.577 75.749 3.457 1.00 55.23 175 THR A C 1
ATOM 1210 O O . THR A 1 175 ? 92.922 76.660 2.925 1.00 55.56 175 THR A O 1
ATOM 1214 N N . VAL A 1 176 ? 93.215 74.470 3.445 1.00 56.16 176 VAL A N 1
ATOM 1215 C CA . VAL A 1 176 ? 91.970 74.038 2.838 1.00 55.67 176 VAL A CA 1
ATOM 1216 C C . VAL A 1 176 ? 91.000 73.810 3.977 1.00 54.88 176 VAL A C 1
ATOM 1217 O O . VAL A 1 176 ? 91.330 73.178 4.985 1.00 53.46 176 VAL A O 1
ATOM 1221 N N . SER A 1 177 ? 89.803 74.348 3.808 1.00 57.14 177 SER A N 1
ATOM 1222 C CA . SER A 1 177 ? 88.773 74.244 4.818 1.00 59.70 177 SER A CA 1
ATOM 1223 C C . SER A 1 177 ? 87.477 73.714 4.217 1.00 61.68 177 SER A C 1
ATOM 1224 O O . SER A 1 177 ? 87.310 73.671 2.996 1.00 60.78 177 SER A O 1
ATOM 1227 N N . THR A 1 178 ? 86.557 73.316 5.090 1.00 65.01 178 THR A N 1
ATOM 1228 C CA . THR A 1 178 ? 85.256 72.811 4.673 1.00 66.50 178 THR A CA 1
ATOM 1229 C C . THR A 1 178 ? 84.250 73.944 4.814 1.00 67.05 178 THR A C 1
ATOM 1230 O O . THR A 1 178 ? 84.421 74.811 5.661 1.00 67.24 178 THR A O 1
ATOM 1234 N N . TYR A 1 179 ? 83.213 73.957 3.984 1.00 69.34 179 TYR A N 1
ATOM 1235 C CA . TYR A 1 179 ? 82.224 75.019 4.086 1.00 72.05 179 TYR A CA 1
ATOM 1236 C C . TYR A 1 179 ? 81.789 75.185 5.540 1.00 72.14 179 TYR A C 1
ATOM 1237 O O . TYR A 1 179 ? 81.582 76.298 6.016 1.00 72.58 179 TYR A O 1
ATOM 1246 N N . ASP A 1 180 ? 81.686 74.067 6.247 1.00 71.24 180 ASP A N 1
ATOM 1247 C CA . ASP A 1 180 ? 81.299 74.064 7.650 1.00 70.78 180 ASP A CA 1
ATOM 1248 C C . ASP A 1 180 ? 82.291 74.797 8.539 1.00 68.91 180 ASP A C 1
ATOM 1249 O O . ASP A 1 180 ? 81.999 75.860 9.077 1.00 69.76 180 ASP A O 1
ATOM 1254 N N . SER A 1 181 ? 83.463 74.198 8.702 1.00 66.40 181 SER A N 1
ATOM 1255 C CA . SER A 1 181 ? 84.508 74.754 9.539 1.00 64.80 181 SER A CA 1
ATOM 1256 C C . SER A 1 181 ? 84.818 76.229 9.246 1.00 62.99 181 SER A C 1
ATOM 1257 O O . SER A 1 181 ? 85.116 77.003 10.154 1.00 61.01 181 SER A O 1
ATOM 1260 N N . ALA A 1 182 ? 84.748 76.609 7.976 1.00 61.80 182 ALA A N 1
ATOM 1261 C CA . ALA A 1 182 ? 85.012 77.979 7.572 1.00 61.06 182 ALA A CA 1
ATOM 1262 C C . ALA A 1 182 ? 83.900 78.906 8.044 1.00 61.83 182 ALA A C 1
ATOM 1263 O O . ALA A 1 182 ? 84.164 80.013 8.513 1.00 62.85 182 ALA A O 1
ATOM 1265 N N . TYR A 1 183 ? 82.657 78.456 7.917 1.00 62.55 183 TYR A N 1
ATOM 1266 C CA . TYR A 1 183 ? 81.515 79.257 8.342 1.00 61.65 183 TYR A CA 1
ATOM 1267 C C . TYR A 1 183 ? 81.590 79.557 9.844 1.00 59.60 183 TYR A C 1
ATOM 1268 O O . TYR A 1 183 ? 81.463 80.705 10.274 1.00 57.58 183 TYR A O 1
ATOM 1277 N N . VAL A 1 184 ? 81.820 78.517 10.630 1.00 58.64 184 VAL A N 1
ATOM 1278 C CA . VAL A 1 184 ? 81.904 78.646 12.068 1.00 58.39 184 VAL A CA 1
ATOM 1279 C C . VAL A 1 184 ? 83.102 79.454 12.572 1.00 59.92 184 VAL A C 1
ATOM 1280 O O . VAL A 1 184 ? 82.995 80.118 13.601 1.00 62.24 184 VAL A O 1
ATOM 1284 N N . ASN A 1 185 ? 84.234 79.411 11.869 1.00 59.36 185 ASN A N 1
ATOM 1285 C CA . ASN A 1 185 ? 85.419 80.152 12.303 1.00 58.29 185 ASN A CA 1
ATOM 1286 C C . ASN A 1 185 ? 85.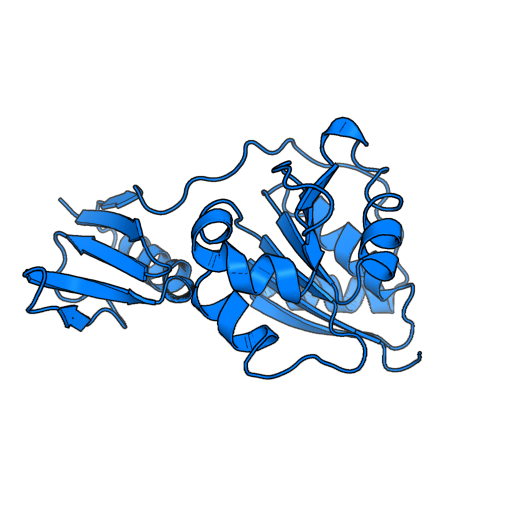718 81.350 11.420 1.00 58.00 185 ASN A C 1
ATOM 1287 O O . ASN A 1 185 ? 86.872 81.699 11.199 1.00 57.55 185 ASN A O 1
ATOM 1292 N N . ALA A 1 186 ? 84.668 81.985 10.931 1.00 60.18 186 ALA A N 1
ATOM 1293 C CA . ALA A 1 186 ? 84.807 83.131 10.055 1.00 62.26 186 ALA A CA 1
ATOM 1294 C C . ALA A 1 186 ? 85.607 84.209 10.751 1.00 64.40 186 ALA A C 1
ATOM 1295 O O . ALA A 1 186 ? 86.405 84.908 10.122 1.00 63.07 186 ALA A O 1
ATOM 1297 N N . GLU A 1 187 ? 85.389 84.339 12.053 1.00 65.93 187 GLU A N 1
ATOM 1298 C CA . GLU A 1 187 ? 86.105 85.325 12.849 1.00 67.26 187 GLU A CA 1
ATOM 1299 C C . GLU A 1 187 ? 87.613 85.101 12.734 1.00 64.48 187 GLU A C 1
ATOM 1300 O O . GLU A 1 187 ? 88.373 86.008 12.419 1.00 67.29 187 GLU A O 1
ATOM 1306 N N . LYS A 1 188 ? 88.025 83.870 12.981 1.00 61.19 188 LYS A N 1
ATOM 1307 C CA . LYS A 1 188 ? 89.419 83.459 12.972 1.00 57.90 188 LYS A CA 1
ATOM 1308 C C . LYS A 1 188 ? 90.128 83.413 11.608 1.00 56.65 188 LYS A C 1
ATOM 1309 O O . LYS A 1 188 ? 91.341 83.646 11.510 1.00 56.04 188 LYS A O 1
ATOM 1315 N N . LEU A 1 189 ? 89.383 83.103 10.558 1.00 52.68 189 LEU A N 1
ATOM 1316 C CA . LEU A 1 189 ? 89.964 83.011 9.229 1.00 50.71 189 LEU A CA 1
ATOM 1317 C C . LEU A 1 189 ? 89.868 84.315 8.444 1.00 49.15 189 LEU A C 1
ATOM 1318 O O . LEU A 1 189 ? 90.711 84.593 7.590 1.00 47.67 189 LEU A O 1
ATOM 1323 N N . GLY A 1 190 ? 88.845 85.106 8.758 1.00 48.91 190 GLY A N 1
ATOM 1324 C CA . GLY A 1 190 ? 88.566 86.359 8.066 1.00 46.25 190 GLY A CA 1
ATOM 1325 C C . GLY A 1 190 ? 89.641 87.333 7.634 1.00 46.67 190 GLY A C 1
ATOM 1326 O O . GLY A 1 190 ? 89.498 87.969 6.579 1.00 46.93 190 GLY A O 1
ATOM 1327 N N . ASN A 1 191 ? 90.713 87.470 8.411 1.00 45.54 191 ASN A N 1
ATOM 1328 C CA . ASN A 1 191 ? 91.742 88.441 8.056 1.00 46.24 191 ASN A CA 1
ATOM 1329 C C . ASN A 1 191 ? 93.142 87.886 7.817 1.00 46.69 191 ASN A C 1
ATOM 1330 O O . ASN A 1 191 ? 94.098 88.653 7.639 1.00 47.42 191 ASN A O 1
ATOM 1335 N N . ARG A 1 192 ? 93.252 86.564 7.784 1.00 43.05 192 ARG A N 1
ATOM 1336 C CA . ARG A 1 192 ? 94.525 85.914 7.601 1.00 43.33 192 ARG A CA 1
ATOM 1337 C C . ARG A 1 192 ? 94.857 85.557 6.153 1.00 45.64 192 ARG A C 1
ATOM 1338 O O . ARG A 1 192 ? 95.966 85.135 5.876 1.00 44.54 192 ARG A O 1
ATOM 1346 N N . PHE A 1 193 ? 93.903 85.729 5.241 1.00 46.29 193 PHE A N 1
ATOM 1347 C CA . PHE A 1 193 ? 94.103 85.359 3.840 1.00 47.51 193 PHE A CA 1
ATOM 1348 C C . PHE A 1 193 ? 93.815 86.487 2.860 1.00 49.11 193 PHE A C 1
ATOM 1349 O O . PHE A 1 193 ? 92.946 87.328 3.102 1.00 49.97 193 PHE A O 1
ATOM 1357 N N . MET A 1 194 ? 94.560 86.502 1.758 1.00 50.94 194 MET A N 1
ATOM 1358 C CA . MET A 1 194 ? 94.390 87.520 0.732 1.00 52.83 194 MET A CA 1
ATOM 1359 C C . MET A 1 194 ? 93.714 86.907 -0.480 1.00 51.97 194 MET A C 1
ATOM 1360 O O . MET A 1 194 ? 93.158 87.615 -1.318 1.00 51.62 194 MET A O 1
ATOM 1365 N N . LEU A 1 195 ? 93.754 85.585 -0.569 1.00 51.15 195 LEU A N 1
ATOM 1366 C CA . LEU A 1 195 ? 93.111 84.908 -1.686 1.00 51.56 195 LEU A CA 1
ATOM 1367 C C . LEU A 1 195 ? 92.154 83.850 -1.149 1.00 50.85 195 LEU A C 1
ATOM 1368 O O . LEU A 1 195 ? 92.525 82.973 -0.345 1.00 49.45 195 LEU A O 1
ATOM 1373 N N . LEU A 1 196 ? 90.906 83.972 -1.590 1.00 49.96 196 LEU A N 1
ATOM 1374 C CA . LEU A 1 196 ? 89.827 83.090 -1.171 1.00 51.07 196 LEU A CA 1
ATOM 1375 C C . LEU A 1 196 ? 89.346 82.255 -2.346 1.00 50.63 196 LEU A C 1
ATOM 1376 O O . LEU A 1 196 ? 88.932 82.799 -3.365 1.00 46.15 196 LEU A O 1
ATOM 1381 N N . ILE A 1 197 ? 89.382 80.938 -2.206 1.00 51.54 197 ILE A N 1
ATOM 1382 C CA . ILE A 1 197 ? 88.916 80.097 -3.290 1.00 53.73 197 ILE A CA 1
ATOM 1383 C C . ILE A 1 197 ? 87.770 79.200 -2.836 1.00 54.35 197 ILE A C 1
ATOM 1384 O O . ILE A 1 197 ? 87.863 78.517 -1.816 1.00 54.79 197 ILE A O 1
ATOM 1389 N N . PHE A 1 198 ? 86.684 79.212 -3.600 1.00 57.22 198 PHE A N 1
ATOM 1390 C CA . PHE A 1 198 ? 85.519 78.390 -3.290 1.00 61.83 198 PHE A CA 1
ATOM 1391 C C . PHE A 1 198 ? 85.380 77.240 -4.248 1.00 62.89 198 PHE A C 1
ATOM 1392 O O . PHE A 1 198 ? 85.212 77.451 -5.448 1.00 60.72 198 PHE A O 1
ATOM 1400 N N . ASP A 1 199 ? 85.453 76.023 -3.728 1.00 66.70 199 ASP A N 1
ATOM 1401 C CA . ASP A 1 199 ? 85.266 74.869 -4.591 1.00 72.35 199 ASP A CA 1
ATOM 1402 C C . ASP A 1 199 ? 83.776 74.537 -4.561 1.00 76.63 199 ASP A C 1
ATOM 1403 O O . ASP A 1 199 ? 83.328 73.719 -3.752 1.00 76.18 199 ASP A O 1
ATOM 1408 N N . GLU A 1 200 ? 83.007 75.185 -5.431 1.00 82.08 200 GLU A N 1
ATOM 1409 C CA . GLU A 1 200 ? 81.577 74.943 -5.476 1.00 88.66 200 GLU A CA 1
ATOM 1410 C C . GLU A 1 200 ? 81.303 73.674 -6.251 1.00 94.00 200 GLU A C 1
ATOM 1411 O O . GLU A 1 200 ? 81.327 73.671 -7.482 1.00 95.52 200 GLU A O 1
ATOM 1417 N N . VAL A 1 201 ? 81.087 72.586 -5.521 1.00 100.47 201 VAL A N 1
ATOM 1418 C CA . VAL A 1 201 ? 80.761 71.307 -6.144 1.00 106.82 201 VAL A CA 1
ATOM 1419 C C . VAL A 1 201 ? 79.227 71.288 -6.200 1.00 111.00 201 VAL A C 1
ATOM 1420 O O . VAL A 1 201 ? 78.553 71.086 -5.177 1.00 111.32 201 VAL A O 1
ATOM 1424 N N . HIS A 1 202 ? 78.689 71.543 -7.394 1.00 115.65 202 HIS A N 1
ATOM 1425 C CA . HIS A 1 202 ? 77.245 71.576 -7.618 1.00 119.55 202 HIS A CA 1
ATOM 1426 C C . HIS A 1 202 ? 76.676 72.822 -6.918 1.00 121.28 202 HIS A C 1
ATOM 1427 O O . HIS A 1 202 ? 75.460 72.982 -6.778 1.00 121.32 202 HIS A O 1
ATOM 1434 N N . HIS A 1 203 ? 77.590 73.701 -6.500 1.00 123.26 203 HIS A N 1
ATOM 1435 C CA . HIS A 1 203 ? 77.282 74.953 -5.807 1.00 124.68 203 HIS A CA 1
ATOM 1436 C C . HIS A 1 203 ? 76.849 74.775 -4.354 1.00 125.80 203 HIS A C 1
ATOM 1437 O O . HIS A 1 203 ? 76.176 73.801 -4.002 1.00 125.94 203 HIS A O 1
ATOM 1444 N N . LEU A 1 204 ? 77.251 75.725 -3.514 1.00 126.79 204 LEU A N 1
ATOM 1445 C CA . LEU A 1 204 ? 76.915 75.694 -2.094 1.00 127.79 204 LEU A CA 1
ATOM 1446 C C . LEU A 1 204 ? 76.031 76.870 -1.675 1.00 128.67 204 LEU A C 1
ATOM 1447 O O . LEU A 1 204 ? 76.137 77.972 -2.229 1.00 129.27 204 LEU A O 1
ATOM 1452 N N . PRO A 1 205 ? 75.154 76.644 -0.674 1.00 128.81 205 PRO A N 1
ATOM 1453 C CA . PRO A 1 205 ? 74.201 77.603 -0.101 1.00 128.53 205 PRO A CA 1
ATOM 1454 C C . PRO A 1 205 ? 74.619 79.075 -0.062 1.00 128.11 205 PRO A C 1
ATOM 1455 O O . PRO A 1 205 ? 75.783 79.407 0.178 1.00 128.06 205 PRO A O 1
ATOM 1459 N N . ALA A 1 206 ? 73.645 79.950 -0.299 1.00 127.33 206 ALA A N 1
ATOM 1460 C CA . ALA A 1 206 ? 73.874 81.387 -0.275 1.00 126.78 206 ALA A CA 1
ATOM 1461 C C . ALA A 1 206 ? 73.941 81.853 1.178 1.00 126.27 206 ALA A C 1
ATOM 1462 O O . ALA A 1 206 ? 73.893 83.050 1.466 1.00 126.41 206 ALA A O 1
ATOM 1464 N N . GLU A 1 207 ? 74.035 80.890 2.091 1.00 125.29 207 GLU A N 1
ATOM 1465 C CA . GLU A 1 207 ? 74.124 81.168 3.523 1.00 124.54 207 GLU A CA 1
ATOM 1466 C C . GLU A 1 207 ? 75.416 80.537 4.035 1.00 123.14 207 GLU A C 1
ATOM 1467 O O . GLU A 1 207 ? 75.871 80.823 5.141 1.00 123.03 207 GLU A O 1
ATOM 1473 N N . SER A 1 208 ? 75.986 79.654 3.220 1.00 121.58 208 SER A N 1
ATOM 1474 C CA . SER A 1 208 ? 77.246 78.998 3.548 1.00 119.44 208 SER A CA 1
ATOM 1475 C C . SER A 1 208 ? 78.283 79.779 2.757 1.00 117.36 208 SER A C 1
ATOM 1476 O O . SER A 1 208 ? 79.157 80.438 3.321 1.00 116.97 208 SER A O 1
ATOM 1479 N N . TYR A 1 209 ? 78.146 79.715 1.437 1.00 114.48 209 TYR A N 1
ATOM 1480 C CA . TYR A 1 209 ? 79.042 80.401 0.523 1.00 111.42 209 TYR A CA 1
ATOM 1481 C C . TYR A 1 209 ? 79.088 81.904 0.791 1.00 107.16 209 TYR A C 1
ATOM 1482 O O . TYR A 1 209 ? 80.102 82.432 1.244 1.00 106.36 209 TYR A O 1
ATOM 1491 N N . VAL A 1 210 ? 77.978 82.580 0.523 1.00 102.47 210 VAL A N 1
ATOM 1492 C CA . VAL A 1 210 ? 77.888 84.023 0.701 1.00 96.88 210 VAL A CA 1
ATOM 1493 C C . VAL A 1 210 ? 78.324 84.515 2.076 1.00 93.45 210 VAL A C 1
ATOM 1494 O O . VAL A 1 210 ? 79.057 85.496 2.195 1.00 91.75 210 VAL A O 1
ATOM 1498 N N . GLN A 1 211 ? 77.878 83.832 3.119 1.00 90.54 211 GLN A N 1
ATOM 1499 C CA . GLN A 1 211 ? 78.229 84.236 4.470 1.00 87.07 211 GLN A CA 1
ATOM 1500 C C . GLN A 1 211 ? 79.731 84.229 4.732 1.00 82.86 211 GLN A C 1
ATOM 1501 O O . GLN A 1 211 ? 80.259 85.170 5.320 1.00 82.62 211 GLN A O 1
ATOM 1507 N N . ILE A 1 212 ? 80.417 83.176 4.294 1.00 78.92 212 ILE A N 1
ATOM 1508 C CA . ILE A 1 212 ? 81.867 83.057 4.485 1.00 74.39 212 ILE A CA 1
ATOM 1509 C C . ILE A 1 212 ? 82.603 84.192 3.779 1.00 71.46 212 ILE A C 1
ATOM 1510 O O . ILE A 1 212 ? 83.466 84.848 4.359 1.00 70.80 212 ILE A O 1
ATOM 1515 N N . ALA A 1 213 ? 82.254 84.408 2.517 1.00 68.19 213 ALA A N 1
ATOM 1516 C CA . ALA A 1 213 ? 82.864 85.446 1.701 1.00 65.84 213 ALA A CA 1
ATOM 1517 C C . ALA A 1 213 ? 82.817 86.817 2.370 1.00 65.32 213 ALA A C 1
ATOM 1518 O O . ALA A 1 213 ? 83.839 87.484 2.546 1.00 66.38 213 ALA A O 1
ATOM 1520 N N . GLN A 1 214 ?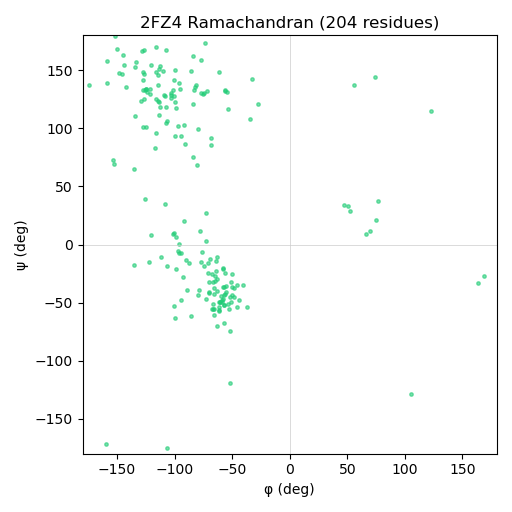 81.601 87.211 2.726 1.00 64.61 214 GLN A N 1
ATOM 1521 C CA . GLN A 1 214 ? 81.251 88.482 3.358 1.00 63.00 214 GLN A CA 1
ATOM 1522 C C . GLN A 1 214 ? 82.038 88.904 4.608 1.00 60.19 214 GLN A C 1
ATOM 1523 O O . GLN A 1 214 ? 82.244 90.097 4.838 1.00 57.14 214 GLN A O 1
ATOM 1529 N N . MET A 1 215 ? 82.471 87.924 5.399 1.00 59.28 215 MET A N 1
ATOM 1530 C CA . MET A 1 215 ? 83.219 88.162 6.636 1.00 60.90 215 MET A CA 1
ATOM 1531 C C . MET A 1 215 ? 84.725 88.068 6.450 1.00 58.89 215 MET A C 1
ATOM 1532 O O . MET A 1 215 ? 85.478 88.217 7.409 1.00 57.87 215 MET A O 1
ATOM 1537 N N . SER A 1 216 ? 85.150 87.800 5.220 1.00 58.51 216 SER A N 1
ATOM 1538 C CA . SER A 1 216 ? 86.566 87.694 4.873 1.00 55.33 216 SER A CA 1
ATOM 1539 C C . SER A 1 216 ? 87.000 88.990 4.210 1.00 52.33 216 SER A C 1
ATOM 1540 O O . SER A 1 216 ? 86.238 89.583 3.439 1.00 49.96 216 SER A O 1
ATOM 1543 N N . ILE A 1 217 ? 88.220 89.427 4.512 1.00 50.25 217 ILE A N 1
ATOM 1544 C CA . ILE A 1 217 ? 88.766 90.663 3.927 1.00 49.35 217 ILE A CA 1
ATOM 1545 C C . ILE A 1 217 ? 89.444 90.383 2.591 1.00 50.11 217 ILE A C 1
ATOM 1546 O O . ILE A 1 217 ? 89.729 91.311 1.828 1.00 49.97 217 ILE A O 1
ATOM 1551 N N . ALA A 1 218 ? 89.718 89.099 2.349 1.00 50.42 218 ALA A N 1
ATOM 1552 C CA . ALA A 1 218 ? 90.404 88.601 1.161 1.00 50.91 218 ALA A CA 1
ATOM 1553 C C . ALA A 1 218 ? 90.074 89.385 -0.081 1.00 53.37 218 ALA A C 1
ATOM 1554 O O . ALA A 1 218 ? 88.966 89.305 -0.597 1.00 54.43 218 ALA A O 1
ATOM 1556 N N . PRO A 1 219 ? 91.036 90.178 -0.576 1.00 54.86 219 PRO A N 1
ATOM 1557 C CA . PRO A 1 219 ? 90.778 90.965 -1.782 1.00 54.95 219 PRO A CA 1
ATOM 1558 C C . PRO A 1 219 ? 90.686 90.126 -3.053 1.00 54.23 219 PRO A C 1
ATOM 1559 O O . PRO A 1 219 ? 90.187 90.592 -4.069 1.00 53.89 219 PRO A O 1
ATOM 1563 N N . PHE A 1 220 ? 91.153 88.888 -3.001 1.00 54.54 220 PHE A N 1
ATOM 1564 C CA . PHE A 1 220 ? 91.083 88.041 -4.184 1.00 55.02 220 PHE A CA 1
ATOM 1565 C C . PHE A 1 220 ? 90.169 86.856 -3.988 1.00 55.20 220 PHE A C 1
ATOM 1566 O O . PHE A 1 220 ? 90.359 86.043 -3.073 1.00 52.46 220 PHE A O 1
ATOM 1574 N N . ARG A 1 221 ? 89.181 86.752 -4.871 1.00 55.56 221 ARG A N 1
ATOM 1575 C CA . ARG A 1 221 ? 88.241 85.658 -4.799 1.00 56.63 221 ARG A CA 1
ATOM 1576 C C . ARG A 1 221 ? 88.137 84.871 -6.088 1.00 56.51 221 ARG A C 1
ATOM 1577 O O . ARG A 1 221 ? 88.019 85.438 -7.169 1.00 56.92 221 ARG A O 1
ATOM 1585 N N . LEU A 1 222 ? 88.171 83.552 -5.957 1.00 56.98 222 LEU A N 1
ATOM 1586 C CA . LEU A 1 222 ? 88.054 82.658 -7.093 1.00 56.85 222 LEU A CA 1
ATOM 1587 C C . LEU A 1 222 ? 87.076 81.539 -6.777 1.00 56.06 222 LEU A C 1
ATOM 1588 O O . LEU A 1 222 ? 87.364 80.684 -5.950 1.00 56.62 222 LEU A O 1
ATOM 1593 N N . GLY A 1 223 ? 85.919 81.563 -7.438 1.00 56.75 223 GLY A N 1
ATOM 1594 C CA . GLY A 1 223 ? 84.922 80.521 -7.260 1.00 56.17 223 GLY A CA 1
ATOM 1595 C C . GLY A 1 223 ? 85.103 79.503 -8.372 1.00 57.85 223 GLY A C 1
ATOM 1596 O O . GLY A 1 223 ? 85.336 79.865 -9.528 1.00 55.56 223 GLY A O 1
ATOM 1597 N N . LEU A 1 224 ? 84.985 78.226 -8.031 1.00 60.07 224 LEU A N 1
ATOM 1598 C CA . LEU A 1 224 ? 85.178 77.155 -9.002 1.00 62.27 224 LEU A CA 1
ATOM 1599 C C . LEU A 1 224 ? 84.035 76.142 -9.134 1.00 63.93 224 LEU A C 1
ATOM 1600 O O . LEU A 1 224 ? 83.533 75.624 -8.132 1.00 63.60 224 LEU A O 1
ATOM 1605 N N . THR A 1 225 ? 83.661 75.855 -10.386 1.00 66.64 225 THR A N 1
ATOM 1606 C CA . THR A 1 225 ? 82.604 74.881 -10.738 1.00 68.91 225 THR A CA 1
ATOM 1607 C C . THR A 1 225 ? 82.905 74.046 -12.010 1.00 69.68 225 THR A C 1
ATOM 1608 O O . THR A 1 225 ? 83.337 74.573 -13.047 1.00 66.87 225 THR A O 1
ATOM 1612 N N . ALA A 1 226 ? 82.650 72.741 -11.922 1.00 72.25 226 ALA A N 1
ATOM 1613 C CA . ALA A 1 226 ? 82.905 71.822 -13.035 1.00 74.04 226 ALA A CA 1
ATOM 1614 C C . ALA A 1 226 ? 81.618 71.368 -13.702 1.00 74.44 226 ALA A C 1
ATOM 1615 O O . ALA A 1 226 ? 80.891 70.551 -13.134 1.00 73.63 226 ALA A O 1
ATOM 1617 N N . THR A 1 227 ? 81.344 71.883 -14.902 1.00 75.09 227 THR A N 1
ATOM 1618 C CA . THR A 1 227 ? 80.132 71.496 -15.614 1.00 76.09 227 THR A CA 1
ATOM 1619 C C . THR A 1 227 ? 79.940 69.983 -15.564 1.00 76.01 227 THR A C 1
ATOM 1620 O O . THR A 1 227 ? 78.817 69.514 -15.467 1.00 75.87 227 THR A O 1
ATOM 1624 N N . PHE A 1 228 ? 81.032 69.220 -15.590 1.00 77.82 228 PHE A N 1
ATOM 1625 C CA . PHE A 1 228 ? 80.929 67.760 -15.541 1.00 79.63 228 PHE A CA 1
ATOM 1626 C C . PHE A 1 228 ? 81.478 67.112 -14.272 1.00 83.46 228 PHE A C 1
ATOM 1627 O O . PHE A 1 228 ? 82.672 67.225 -13.962 1.00 83.82 228 PHE A O 1
ATOM 1635 N N . GLU A 1 229 ? 80.584 66.435 -13.551 1.00 87.52 229 GLU A N 1
ATOM 1636 C CA . GLU A 1 229 ? 80.919 65.728 -12.314 1.00 91.23 229 GLU A CA 1
ATOM 1637 C C . GLU A 1 229 ? 81.197 66.669 -11.134 1.00 92.77 229 GLU A C 1
ATOM 1638 O O . GLU A 1 229 ? 82.368 66.741 -10.694 1.00 94.48 229 GLU A O 1
#

B-factor: mean 73.51, std 17.15, range [15.0, 131.57]